Protein AF-A0A1B9PMH3-F1 (afdb_monomer)

Radius of gyration: 53.02 Å; Cα contacts (8 Å, |Δi|>4): 31; chains: 1; bounding box: 108×31×156 Å

Secondary structure (DSSP, 8-state):
-HHHHHHHHHHHHHTT------------SS-------HHHHHHHHHHHHHHHHHHHHHHHHHHTSTT--HHHHHHHHHHHHHHHHHHHHHHHHHHHHHHHHHHHHHHHHHHHHHHHHHHHHHHHHHHHHHHHHHHHHHHHHIIIIIHHHHHHHHHHHHHHHHHHHHHHHHHHHHHHHHHHHHHHHHHHHHHHHTT-

Structure (mmCIF, N/CA/C/O backbone):
data_AF-A0A1B9PMH3-F1
#
_entry.id   AF-A0A1B9PMH3-F1
#
loop_
_atom_site.group_PDB
_atom_site.id
_atom_site.type_symbol
_atom_site.label_atom_id
_atom_site.label_alt_id
_atom_site.label_comp_id
_atom_site.label_asym_id
_atom_site.label_entity_id
_atom_site.label_seq_id
_atom_site.pdbx_PDB_ins_code
_atom_site.Cartn_x
_atom_site.Cartn_y
_atom_site.Cartn_z
_atom_site.occupancy
_atom_site.B_iso_or_equiv
_atom_site.auth_seq_id
_atom_site.auth_comp_id
_atom_site.auth_asym_id
_atom_site.auth_atom_id
_atom_site.pdbx_PDB_model_num
ATOM 1 N N . MET A 1 1 ? 34.291 -3.936 -38.424 1.00 53.59 1 MET A N 1
ATOM 2 C CA . MET A 1 1 ? 33.091 -4.622 -37.882 1.00 53.59 1 MET A CA 1
ATOM 3 C C . MET A 1 1 ? 33.407 -5.701 -36.846 1.00 53.59 1 MET A C 1
ATOM 5 O O . MET A 1 1 ? 32.743 -5.711 -35.822 1.00 53.59 1 MET A O 1
ATOM 9 N N . LYS A 1 2 ? 34.421 -6.561 -37.039 1.00 49.22 2 LYS A N 1
ATOM 10 C CA . LYS A 1 2 ? 34.711 -7.701 -36.138 1.00 49.22 2 LYS A CA 1
ATOM 11 C C . LYS A 1 2 ? 35.011 -7.321 -34.671 1.00 49.22 2 LYS A C 1
ATOM 13 O O . LYS A 1 2 ? 34.560 -8.007 -33.766 1.00 49.22 2 LYS A O 1
ATOM 18 N N . TYR A 1 3 ? 35.679 -6.188 -34.433 1.00 58.28 3 TYR A N 1
ATOM 19 C CA . TYR A 1 3 ? 36.003 -5.707 -33.078 1.00 58.28 3 TYR A CA 1
ATOM 20 C C . TYR A 1 3 ? 34.874 -4.924 -32.388 1.00 58.28 3 TYR A C 1
ATOM 22 O O . TYR A 1 3 ? 34.850 -4.848 -31.167 1.00 58.28 3 TYR A O 1
ATOM 30 N N . SER A 1 4 ? 33.905 -4.391 -33.143 1.00 57.38 4 SER A N 1
ATOM 31 C CA . SER A 1 4 ? 32.742 -3.693 -32.569 1.00 57.38 4 SER A CA 1
ATOM 32 C C . SER A 1 4 ? 31.746 -4.679 -31.950 1.00 57.38 4 SER A C 1
ATOM 34 O O . SER A 1 4 ? 31.212 -4.409 -30.880 1.00 57.38 4 SER A O 1
ATOM 36 N N . LEU A 1 5 ? 31.584 -5.860 -32.559 1.00 58.38 5 LEU A N 1
ATOM 37 C CA . LEU A 1 5 ? 30.819 -6.963 -31.973 1.00 58.38 5 LEU A CA 1
ATOM 38 C C . LEU A 1 5 ? 31.488 -7.492 -30.690 1.00 58.38 5 LEU A C 1
ATOM 40 O O . LEU A 1 5 ? 30.814 -7.779 -29.710 1.00 58.38 5 LEU A O 1
ATOM 44 N N . LEU A 1 6 ? 32.823 -7.567 -30.683 1.00 59.94 6 LEU A N 1
ATOM 45 C CA . LEU A 1 6 ? 33.610 -8.058 -29.548 1.00 59.94 6 LEU A CA 1
ATOM 46 C C . LEU A 1 6 ? 33.558 -7.088 -28.353 1.00 59.94 6 LEU A C 1
ATOM 48 O O . LEU A 1 6 ? 33.462 -7.527 -27.213 1.00 59.94 6 LEU A O 1
ATOM 52 N N . PHE A 1 7 ? 33.518 -5.777 -28.612 1.00 61.28 7 PHE A N 1
ATOM 53 C CA . PHE A 1 7 ? 33.346 -4.754 -27.574 1.00 61.28 7 PHE A CA 1
ATOM 54 C C . PHE A 1 7 ? 31.921 -4.735 -26.994 1.00 61.28 7 PHE A C 1
ATOM 56 O O . PHE A 1 7 ? 31.747 -4.543 -25.794 1.00 61.28 7 PHE A O 1
ATOM 63 N N . LEU A 1 8 ? 30.904 -4.991 -27.825 1.00 59.78 8 LEU A N 1
ATOM 64 C CA . LEU A 1 8 ? 29.506 -5.079 -27.392 1.00 59.78 8 LEU A CA 1
ATOM 65 C C . LEU A 1 8 ? 29.251 -6.336 -26.544 1.00 59.78 8 LEU A C 1
ATOM 67 O O . LEU A 1 8 ? 28.555 -6.260 -25.537 1.00 59.78 8 LEU A O 1
ATOM 71 N N . ILE A 1 9 ? 29.889 -7.460 -26.888 1.00 63.84 9 ILE A N 1
ATOM 72 C CA . ILE A 1 9 ? 29.868 -8.689 -26.081 1.00 63.84 9 ILE A CA 1
ATOM 73 C C . ILE A 1 9 ? 30.629 -8.489 -24.758 1.00 63.84 9 ILE A C 1
ATOM 75 O O . ILE A 1 9 ? 30.115 -8.875 -23.713 1.00 63.84 9 ILE A O 1
ATOM 79 N N . ALA A 1 10 ? 31.790 -7.821 -24.766 1.00 58.28 10 ALA A N 1
ATOM 80 C CA . ALA A 1 10 ? 32.565 -7.537 -23.550 1.00 58.28 10 ALA A CA 1
ATOM 81 C C . ALA A 1 10 ? 31.847 -6.579 -22.573 1.00 58.28 10 ALA A C 1
ATOM 83 O O . ALA A 1 10 ? 31.928 -6.749 -21.354 1.00 58.28 10 ALA A O 1
ATOM 84 N N . MET A 1 11 ? 31.103 -5.595 -23.089 1.00 58.72 11 MET A N 1
ATOM 85 C CA . MET A 1 11 ? 30.229 -4.733 -22.280 1.00 58.72 11 MET A CA 1
ATOM 86 C C . MET A 1 11 ? 29.066 -5.521 -21.661 1.00 58.72 11 MET A C 1
ATOM 88 O O . MET A 1 11 ? 28.766 -5.341 -20.483 1.00 58.72 11 MET A O 1
ATOM 92 N N . PHE A 1 12 ? 28.466 -6.449 -22.412 1.00 58.41 12 PHE A N 1
ATOM 93 C CA . PHE A 1 12 ? 27.361 -7.279 -21.921 1.00 58.41 12 PHE A CA 1
ATOM 94 C C . PHE A 1 12 ? 27.807 -8.286 -20.844 1.00 58.41 12 PHE A C 1
ATOM 96 O O . PHE A 1 12 ? 27.096 -8.505 -19.864 1.00 58.41 12 PHE A O 1
ATOM 103 N N . THR A 1 13 ? 29.017 -8.850 -20.961 1.00 58.69 13 THR A N 1
ATOM 104 C CA . THR A 1 13 ? 29.571 -9.766 -19.945 1.00 58.69 13 THR A CA 1
ATOM 105 C C . THR A 1 13 ? 29.982 -9.052 -18.656 1.00 58.69 13 THR A C 1
ATOM 107 O O . THR A 1 13 ? 29.965 -9.667 -17.595 1.00 58.69 13 THR A O 1
ATOM 110 N N . SER A 1 14 ? 30.308 -7.755 -18.719 1.00 52.75 14 SER A N 1
ATOM 111 C CA . SER A 1 14 ? 30.708 -6.959 -17.544 1.00 52.75 14 SER A CA 1
ATOM 112 C C . SER A 1 14 ? 29.516 -6.502 -16.695 1.00 52.75 14 SER A C 1
ATOM 114 O O . SER A 1 14 ? 29.671 -6.249 -15.505 1.00 52.75 14 SER A O 1
ATOM 116 N N . ALA A 1 15 ? 28.320 -6.431 -17.286 1.00 53.09 15 ALA A N 1
ATOM 117 C CA . ALA A 1 15 ? 27.080 -6.108 -16.578 1.00 53.09 15 ALA A CA 1
ATOM 118 C C . ALA A 1 15 ? 26.420 -7.334 -15.910 1.00 53.09 15 ALA A C 1
ATOM 120 O O . ALA A 1 15 ? 25.457 -7.176 -15.168 1.00 53.09 15 ALA A O 1
ATOM 121 N N . SER A 1 16 ? 26.933 -8.550 -16.149 1.00 44.16 16 SER A N 1
ATOM 122 C CA . SER A 1 16 ? 26.373 -9.794 -15.588 1.00 44.16 16 SER A CA 1
ATOM 123 C C . SER A 1 16 ? 26.933 -10.180 -14.209 1.00 44.16 16 SER A C 1
ATOM 125 O O . SER A 1 16 ? 26.517 -11.189 -13.652 1.00 44.16 16 SER A O 1
ATOM 127 N N . PHE A 1 17 ? 27.824 -9.377 -13.618 1.00 48.91 17 PHE A N 1
ATOM 128 C CA . PHE A 1 17 ? 28.295 -9.556 -12.237 1.00 48.91 17 PHE A CA 1
ATOM 129 C C . PHE A 1 17 ? 27.774 -8.440 -11.327 1.00 48.91 17 PHE A C 1
ATOM 131 O O . PHE A 1 17 ? 28.525 -7.746 -10.653 1.00 48.91 17 PHE A O 1
ATOM 138 N N . ALA A 1 18 ? 26.459 -8.258 -11.327 1.00 42.03 18 ALA A N 1
ATOM 139 C CA . ALA A 1 18 ? 25.740 -7.571 -10.261 1.00 42.03 18 ALA A CA 1
ATOM 140 C C . ALA A 1 18 ? 24.529 -8.420 -9.867 1.00 42.03 18 ALA A C 1
ATOM 142 O O . ALA A 1 18 ? 23.414 -7.930 -9.759 1.00 42.03 18 ALA A O 1
ATOM 143 N N . ASN A 1 19 ? 24.743 -9.728 -9.727 1.00 44.47 19 ASN A N 1
ATOM 144 C CA . ASN A 1 19 ? 23.767 -10.591 -9.093 1.00 44.47 19 ASN A CA 1
ATOM 145 C C . ASN A 1 19 ? 24.474 -11.495 -8.081 1.00 44.47 19 ASN A C 1
ATOM 147 O O . ASN A 1 19 ? 24.673 -12.688 -8.288 1.00 44.47 19 ASN A O 1
ATOM 151 N N . THR A 1 20 ? 24.919 -10.870 -6.994 1.00 39.16 20 THR A N 1
ATOM 152 C CA . THR A 1 20 ? 25.027 -11.561 -5.712 1.00 39.16 20 THR A CA 1
ATOM 153 C C . THR A 1 20 ? 23.702 -11.321 -4.996 1.00 39.16 20 THR A C 1
ATOM 155 O O . THR A 1 20 ? 23.630 -10.579 -4.021 1.00 39.16 20 THR A O 1
ATOM 158 N N . GLU A 1 21 ? 22.621 -11.892 -5.529 1.00 42.94 21 GLU A N 1
ATOM 159 C CA . GLU A 1 21 ? 21.479 -12.279 -4.710 1.00 42.94 21 GLU A CA 1
ATOM 160 C C . GLU A 1 21 ? 22.019 -13.283 -3.678 1.00 42.94 21 GLU A C 1
ATOM 162 O O . GLU A 1 21 ? 22.006 -14.499 -3.870 1.00 42.94 21 GLU A O 1
ATOM 167 N N . GLU A 1 22 ? 22.533 -12.770 -2.555 1.00 36.56 22 GLU A N 1
ATOM 168 C CA . GLU A 1 22 ? 22.274 -13.475 -1.308 1.00 36.56 22 GLU A CA 1
ATOM 169 C C . GLU A 1 22 ? 20.759 -13.684 -1.247 1.00 36.56 22 GLU A C 1
ATOM 171 O O . GLU A 1 22 ? 20.016 -12.770 -1.625 1.00 36.56 22 GLU A O 1
ATOM 176 N N . PRO A 1 23 ? 20.276 -14.865 -0.832 1.00 35.88 23 PRO A N 1
ATOM 177 C CA . PRO A 1 23 ? 18.855 -15.103 -0.706 1.00 35.88 23 PRO A CA 1
ATOM 178 C C . PRO A 1 23 ? 18.364 -14.151 0.377 1.00 35.88 23 PRO A C 1
ATOM 180 O O . PRO A 1 23 ? 18.461 -14.443 1.569 1.00 35.88 23 PRO A O 1
ATOM 183 N N . VAL A 1 24 ? 17.883 -12.980 -0.041 1.00 42.72 24 VAL A N 1
ATOM 184 C CA . VAL A 1 24 ? 17.178 -12.042 0.813 1.00 42.72 24 VAL A CA 1
ATOM 185 C C . VAL A 1 24 ? 15.924 -12.798 1.196 1.00 42.72 24 VAL A C 1
ATOM 187 O O . VAL A 1 24 ? 14.921 -12.797 0.485 1.00 42.72 24 VAL A O 1
ATOM 190 N N . THR A 1 25 ? 16.016 -13.529 2.309 1.00 37.19 25 THR A N 1
ATOM 191 C CA . THR A 1 25 ? 14.865 -13.949 3.087 1.00 37.19 25 THR A CA 1
ATOM 192 C C . THR A 1 25 ? 13.953 -12.745 3.100 1.00 37.19 25 THR A C 1
ATOM 194 O O . THR A 1 25 ? 14.378 -11.686 3.563 1.00 37.19 25 THR A O 1
ATOM 197 N N . THR A 1 26 ? 12.774 -12.906 2.510 1.00 44.06 26 THR A N 1
ATOM 198 C CA . THR A 1 26 ? 11.673 -11.951 2.414 1.00 44.06 26 THR A CA 1
ATOM 199 C C . THR A 1 26 ? 11.252 -11.511 3.811 1.00 44.06 26 THR A C 1
ATOM 201 O O . THR A 1 26 ? 10.211 -11.898 4.331 1.00 44.06 26 THR A O 1
ATOM 204 N N . GLN A 1 27 ? 12.116 -10.751 4.462 1.00 43.44 27 GLN A N 1
ATOM 205 C CA . GLN A 1 27 ? 11.841 -10.001 5.657 1.00 43.44 27 GLN A CA 1
ATOM 206 C C . GLN A 1 27 ? 11.589 -8.587 5.151 1.00 43.44 27 GLN A C 1
ATOM 208 O O . GLN A 1 27 ? 12.473 -8.005 4.515 1.00 43.44 27 GLN A O 1
ATOM 213 N N . PRO A 1 28 ? 10.370 -8.062 5.330 1.00 41.97 28 PRO A N 1
ATOM 214 C CA . PRO A 1 28 ? 10.043 -6.729 4.865 1.00 41.97 28 PRO A CA 1
ATOM 215 C C . PRO A 1 28 ? 11.062 -5.749 5.448 1.00 41.97 28 PRO A C 1
ATOM 217 O O . PRO A 1 28 ? 11.256 -5.696 6.665 1.00 41.97 28 PRO A O 1
ATOM 220 N N . LEU A 1 29 ? 11.713 -4.982 4.565 1.00 46.97 29 LEU A N 1
ATOM 221 C CA . LEU A 1 29 ? 12.793 -4.042 4.898 1.00 46.97 29 LEU A CA 1
ATOM 222 C C . LEU A 1 29 ? 12.357 -2.993 5.942 1.00 46.97 29 LEU A C 1
ATOM 224 O O . LEU A 1 29 ? 13.187 -2.383 6.608 1.00 46.97 29 LEU A O 1
ATOM 228 N N . VAL A 1 30 ? 11.043 -2.820 6.115 1.00 46.97 30 VAL A N 1
ATOM 229 C CA . VAL A 1 30 ? 10.424 -2.034 7.179 1.00 46.97 30 VAL A CA 1
ATOM 230 C C . VAL A 1 30 ? 9.348 -2.884 7.855 1.00 46.97 30 VAL A C 1
ATOM 232 O O . VAL A 1 30 ? 8.200 -2.939 7.418 1.00 46.97 30 VAL A O 1
ATOM 235 N N . THR A 1 31 ? 9.709 -3.554 8.947 1.00 44.94 31 THR A N 1
ATOM 236 C CA . THR A 1 31 ? 8.725 -4.175 9.841 1.00 44.94 31 THR A CA 1
ATOM 237 C C . THR A 1 31 ? 8.244 -3.111 10.822 1.00 44.94 31 THR A C 1
ATOM 239 O O . THR A 1 31 ? 8.910 -2.833 11.820 1.00 44.94 31 THR A O 1
ATOM 242 N N . ILE A 1 32 ? 7.093 -2.485 10.549 1.00 54.12 32 ILE A N 1
ATOM 243 C CA . ILE A 1 32 ? 6.437 -1.611 11.532 1.00 54.12 32 ILE A CA 1
ATOM 244 C C . ILE A 1 32 ? 5.829 -2.506 12.617 1.00 54.12 32 ILE A C 1
ATOM 246 O O . ILE A 1 32 ? 4.655 -2.879 12.584 1.00 54.12 32 ILE A O 1
ATOM 250 N N . ASN A 1 33 ? 6.654 -2.870 13.597 1.00 50.12 33 ASN A N 1
ATOM 251 C CA . ASN A 1 33 ? 6.211 -3.532 14.817 1.00 50.12 33 ASN A CA 1
ATOM 252 C C . ASN A 1 33 ? 5.541 -2.505 15.736 1.00 50.12 33 ASN A C 1
ATOM 254 O O . ASN A 1 33 ? 6.085 -2.091 16.755 1.00 50.12 33 ASN A O 1
ATOM 258 N N . ALA A 1 34 ? 4.324 -2.100 15.380 1.00 56.38 34 ALA A N 1
ATOM 259 C CA . ALA A 1 34 ? 3.411 -1.515 16.348 1.00 56.38 34 ALA A CA 1
ATOM 260 C C . ALA A 1 34 ? 2.953 -2.644 17.291 1.00 56.38 34 ALA A C 1
ATOM 262 O O . ALA A 1 34 ? 2.036 -3.408 16.961 1.00 56.38 34 ALA A O 1
ATOM 263 N N . MET A 1 35 ? 3.656 -2.802 18.417 1.00 54.94 35 MET A N 1
ATOM 264 C CA . MET A 1 35 ? 3.168 -3.541 19.582 1.00 54.94 35 MET A CA 1
ATOM 265 C C . MET A 1 35 ? 2.275 -2.592 20.375 1.00 54.94 35 MET A C 1
ATOM 267 O O . MET A 1 35 ? 2.753 -1.772 21.150 1.00 54.94 35 MET A O 1
ATOM 271 N N . ILE A 1 36 ? 0.973 -2.679 20.131 1.00 63.66 36 ILE A N 1
ATOM 272 C CA . ILE A 1 36 ? -0.029 -2.087 21.014 1.00 63.66 36 ILE A CA 1
ATOM 273 C C . ILE A 1 36 ? -0.452 -3.207 21.963 1.00 63.66 36 ILE A C 1
ATOM 275 O O . ILE A 1 36 ? -0.832 -4.284 21.501 1.00 63.66 36 ILE A O 1
ATOM 279 N N . ASP A 1 37 ? -0.353 -2.979 23.273 1.00 76.44 37 ASP A N 1
ATOM 280 C CA . ASP A 1 37 ? -0.851 -3.915 24.285 1.00 76.44 37 ASP A CA 1
ATOM 281 C C . ASP A 1 37 ? -2.381 -3.837 24.359 1.00 76.44 37 ASP A C 1
ATOM 283 O O . ASP A 1 37 ? -2.968 -3.177 25.215 1.00 76.44 37 ASP A O 1
ATOM 287 N N . ILE A 1 38 ? -3.033 -4.497 23.403 1.00 77.75 38 ILE A N 1
ATOM 288 C CA . ILE A 1 38 ? -4.496 -4.555 23.297 1.00 77.75 38 ILE A CA 1
ATOM 289 C C . ILE A 1 38 ? -5.109 -5.162 24.553 1.00 77.75 38 ILE A C 1
ATOM 291 O O . ILE A 1 38 ? -6.147 -4.703 25.012 1.00 77.75 38 ILE A O 1
ATOM 295 N N . LYS A 1 39 ? -4.431 -6.149 25.141 1.00 78.81 39 LYS A N 1
ATOM 296 C CA . LYS A 1 39 ? -4.914 -6.855 26.322 1.00 78.81 39 LYS A CA 1
ATOM 297 C C . LYS A 1 39 ? -4.902 -5.954 27.559 1.00 78.81 39 LYS A C 1
ATOM 299 O O . LYS A 1 39 ? -5.838 -5.999 28.353 1.00 78.81 39 LYS A O 1
ATOM 304 N N . GLY A 1 40 ? -3.880 -5.110 27.710 1.00 81.88 40 GLY A N 1
ATOM 305 C CA . GLY A 1 40 ? -3.830 -4.094 28.763 1.00 81.88 40 GLY A CA 1
ATOM 306 C C . GLY A 1 40 ? -4.923 -3.027 28.620 1.00 81.88 40 GLY A C 1
ATOM 307 O O . GLY A 1 40 ? -5.525 -2.622 29.620 1.00 81.88 40 GLY A O 1
ATOM 308 N N . ILE A 1 41 ? -5.227 -2.612 27.384 1.00 82.12 41 ILE A N 1
ATOM 309 C CA . ILE A 1 41 ? -6.321 -1.670 27.085 1.00 82.12 41 ILE A CA 1
ATOM 310 C C . ILE A 1 41 ? -7.685 -2.322 27.367 1.00 82.12 41 ILE A C 1
ATOM 312 O O . ILE A 1 41 ? -8.516 -1.706 28.027 1.00 82.12 41 ILE A O 1
ATOM 316 N N . GLU A 1 42 ? -7.884 -3.576 26.955 1.00 83.38 42 GLU A N 1
ATOM 317 C CA . GLU A 1 42 ? -9.095 -4.368 27.217 1.00 83.38 42 GLU A CA 1
ATOM 318 C C . GLU A 1 42 ? -9.355 -4.537 28.711 1.00 83.38 42 GLU A C 1
ATOM 320 O O . GLU A 1 42 ? -10.439 -4.226 29.197 1.00 83.38 42 GLU A O 1
ATOM 325 N N . GLN A 1 43 ? -8.332 -4.925 29.470 1.00 86.44 43 GLN A N 1
ATOM 326 C CA . GLN A 1 43 ? -8.447 -5.079 30.915 1.00 86.44 43 GLN A CA 1
ATOM 327 C C . GLN A 1 43 ? -8.772 -3.753 31.621 1.00 86.44 43 GLN A C 1
ATOM 329 O O . GLN A 1 43 ? -9.584 -3.733 32.546 1.00 86.44 43 GLN A O 1
ATOM 334 N N . SER A 1 44 ? -8.151 -2.648 31.201 1.00 85.06 44 SER A N 1
ATOM 335 C CA . SER A 1 44 ? -8.408 -1.324 31.787 1.00 85.06 44 SER A CA 1
ATOM 336 C C . SER A 1 44 ? -9.816 -0.825 31.461 1.00 85.06 44 SER A C 1
ATOM 338 O O . SER A 1 44 ? -10.481 -0.236 32.313 1.00 85.06 44 SER A O 1
ATOM 340 N N . ALA A 1 45 ? -10.291 -1.087 30.244 1.00 85.94 45 ALA A N 1
ATOM 341 C CA . ALA A 1 45 ? -11.625 -0.708 29.814 1.00 85.94 45 ALA A CA 1
ATOM 342 C C . ALA A 1 45 ? -12.719 -1.543 30.486 1.00 85.94 45 ALA A C 1
ATOM 344 O O . ALA A 1 45 ? -13.708 -0.972 30.934 1.00 85.94 45 ALA A O 1
ATOM 345 N N . GLU A 1 46 ? -12.514 -2.852 30.649 1.00 87.50 46 GLU A N 1
ATOM 346 C CA . GLU A 1 46 ? -13.420 -3.736 31.391 1.00 87.50 46 GLU A CA 1
ATOM 347 C C . GLU A 1 46 ? -13.551 -3.294 32.859 1.00 87.50 46 GLU A C 1
ATOM 349 O O . GLU A 1 46 ? -14.650 -3.193 33.405 1.00 87.50 46 GLU A O 1
ATOM 354 N N . GLN A 1 47 ? -12.433 -2.939 33.503 1.00 90.06 47 GLN A N 1
ATOM 355 C CA . GLN A 1 47 ? -12.457 -2.381 34.859 1.00 90.06 47 GLN A CA 1
ATOM 356 C C . GLN A 1 47 ? -13.213 -1.044 34.922 1.00 90.06 47 GLN A C 1
ATOM 358 O O . GLN A 1 47 ? -13.970 -0.810 35.868 1.00 90.06 47 GLN A O 1
ATOM 363 N N . GLY A 1 48 ? -13.039 -0.183 33.915 1.00 88.38 48 GLY A N 1
ATOM 364 C CA . GLY A 1 48 ? -13.785 1.068 33.774 1.00 88.38 48 GLY A CA 1
ATOM 365 C C . GLY A 1 48 ? -15.287 0.840 33.595 1.00 88.38 48 GLY A C 1
ATOM 366 O O . GLY A 1 48 ? -16.085 1.451 34.306 1.00 88.38 48 GLY A O 1
ATOM 367 N N . ALA A 1 49 ? -15.672 -0.093 32.723 1.00 88.75 49 ALA A N 1
ATOM 368 C CA . ALA A 1 49 ? -17.057 -0.488 32.484 1.00 88.75 49 ALA A CA 1
ATOM 369 C C . ALA A 1 49 ? -17.731 -0.992 33.767 1.00 88.75 49 ALA A C 1
ATOM 371 O O . ALA A 1 49 ? -18.809 -0.526 34.137 1.00 88.75 49 ALA A O 1
ATOM 372 N N . GLN A 1 50 ? -17.059 -1.865 34.522 1.00 90.69 50 GLN A N 1
ATOM 373 C CA . GLN A 1 50 ? -17.567 -2.349 35.807 1.00 90.69 50 GLN A CA 1
ATOM 374 C C . GLN A 1 50 ? -17.705 -1.236 36.852 1.00 90.69 50 GLN A C 1
ATOM 376 O O . GLN A 1 50 ? -18.655 -1.244 37.638 1.00 90.69 50 GLN A O 1
ATOM 381 N N . ALA A 1 51 ? -16.777 -0.275 36.892 1.00 90.56 51 ALA A N 1
ATOM 382 C CA . ALA A 1 51 ? -16.883 0.877 37.783 1.00 90.56 51 ALA A CA 1
ATOM 383 C C . ALA A 1 51 ? -18.083 1.764 37.414 1.00 90.56 51 ALA A C 1
ATOM 385 O O . ALA A 1 51 ? -18.838 2.172 38.298 1.00 90.56 51 ALA A O 1
ATOM 386 N N . MET A 1 52 ? -18.301 2.000 36.119 1.00 89.62 52 MET A N 1
ATOM 387 C CA . MET A 1 52 ? -19.445 2.752 35.607 1.00 89.62 52 MET A CA 1
ATOM 388 C C . MET A 1 52 ? -20.781 2.064 35.920 1.00 89.62 52 MET A C 1
ATOM 390 O O . MET A 1 52 ? -21.695 2.720 36.416 1.00 89.62 52 MET A O 1
ATOM 394 N N . LEU A 1 53 ? -20.877 0.743 35.757 1.00 90.75 53 LEU A N 1
ATOM 395 C CA . LEU A 1 53 ? -22.069 -0.027 36.137 1.00 90.75 53 LEU A CA 1
ATOM 396 C C . LEU A 1 53 ? -22.354 0.041 37.645 1.00 90.75 53 LEU A C 1
ATOM 398 O O . LEU A 1 53 ? -23.499 0.216 38.052 1.00 90.75 53 LEU A O 1
ATOM 402 N N . LYS A 1 54 ? -21.320 -0.016 38.494 1.00 89.94 54 LYS A N 1
ATOM 403 C CA . LYS A 1 54 ? -21.480 0.176 39.948 1.00 89.94 54 LYS A CA 1
ATOM 404 C C . LYS A 1 54 ? -21.948 1.587 40.305 1.00 89.94 54 LYS A C 1
ATOM 406 O O . LYS A 1 54 ? -22.698 1.756 41.267 1.00 89.94 54 LYS A O 1
ATOM 411 N N . MET A 1 55 ? -21.515 2.602 39.554 1.00 87.50 55 MET A N 1
ATOM 412 C CA . MET A 1 55 ? -22.019 3.970 39.713 1.00 87.50 55 MET A CA 1
ATOM 413 C C . MET A 1 55 ? -23.488 4.070 39.299 1.00 87.50 55 MET A C 1
ATOM 415 O O . MET A 1 55 ? -24.258 4.704 40.015 1.00 87.50 55 MET A O 1
ATOM 419 N N . ALA A 1 56 ? -23.885 3.419 38.204 1.00 89.12 56 ALA A N 1
ATOM 420 C CA . ALA A 1 56 ? -25.279 3.343 37.778 1.00 89.12 56 ALA A CA 1
ATOM 421 C C . ALA A 1 56 ? -26.166 2.661 38.836 1.00 89.12 56 ALA A C 1
ATOM 423 O O . ALA A 1 56 ? -27.189 3.221 39.213 1.00 89.12 56 ALA A O 1
ATOM 424 N N . ASP A 1 57 ? -25.732 1.529 39.398 1.00 88.94 57 ASP A N 1
ATOM 425 C CA . ASP A 1 57 ? -26.446 0.819 40.473 1.00 88.94 57 ASP A CA 1
ATOM 426 C C . ASP A 1 57 ? -26.550 1.666 41.757 1.00 88.94 57 ASP A C 1
ATOM 428 O O . ASP A 1 57 ? -27.606 1.792 42.374 1.00 88.94 57 ASP A O 1
ATOM 432 N N . SER A 1 58 ? -25.471 2.366 42.118 1.00 87.75 58 SER A N 1
ATOM 433 C CA . SER A 1 58 ? -25.487 3.304 43.250 1.00 87.75 58 SER A CA 1
ATOM 434 C C . SER A 1 58 ? -26.454 4.472 43.020 1.00 87.75 58 SER A C 1
ATOM 436 O O . SER A 1 58 ? -27.129 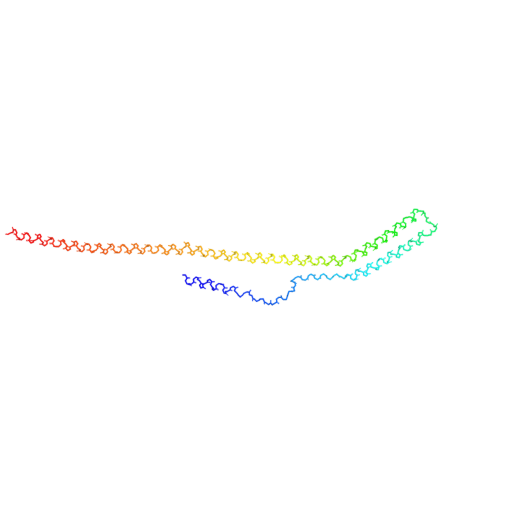4.914 43.951 1.00 87.75 58 SER A O 1
ATOM 438 N N . LEU A 1 59 ? -26.538 4.979 41.787 1.00 86.56 59 LEU A N 1
ATOM 439 C CA . LEU A 1 59 ? -27.477 6.029 41.395 1.00 86.56 59 LEU A CA 1
ATOM 440 C C . LEU A 1 59 ? -28.927 5.528 41.386 1.00 86.56 59 LEU A C 1
ATOM 442 O O . LEU A 1 59 ? -29.813 6.261 41.823 1.00 86.56 59 LEU A O 1
ATOM 446 N N . GLU A 1 60 ? -29.170 4.287 40.969 1.00 86.56 60 GLU A N 1
ATOM 447 C CA . GLU A 1 60 ? -30.478 3.621 41.022 1.00 86.56 60 GLU A CA 1
ATOM 448 C C . GLU A 1 60 ? -30.983 3.533 42.474 1.00 86.56 60 GLU A C 1
ATOM 450 O O . GLU A 1 60 ? -32.112 3.925 42.778 1.00 86.56 60 GLU A O 1
ATOM 455 N N . LEU A 1 61 ? -30.113 3.134 43.410 1.00 85.44 61 LEU A N 1
ATOM 456 C CA . LEU A 1 61 ? -30.421 3.101 44.846 1.00 85.44 61 LEU A CA 1
ATOM 457 C C . LEU A 1 61 ? -30.748 4.493 45.414 1.00 85.44 61 LEU A C 1
ATOM 459 O O . LEU A 1 61 ? -31.626 4.628 46.270 1.00 85.44 61 LEU A O 1
ATOM 463 N N . ILE A 1 62 ? -30.073 5.542 44.932 1.00 83.81 62 ILE A N 1
ATOM 464 C CA . ILE A 1 62 ? -30.383 6.932 45.296 1.00 83.81 62 ILE A CA 1
ATOM 465 C C . ILE A 1 62 ? -31.743 7.343 44.714 1.00 83.81 62 ILE A C 1
ATOM 467 O O . ILE A 1 62 ? -32.545 7.944 45.430 1.00 83.81 62 ILE A O 1
ATOM 471 N N . ALA A 1 63 ? -32.034 6.979 43.460 1.00 81.88 63 ALA A N 1
ATOM 472 C CA . ALA A 1 63 ? -33.287 7.283 42.766 1.00 81.88 63 ALA A CA 1
ATOM 473 C C . ALA A 1 63 ? -34.525 6.653 43.427 1.00 81.88 63 ALA A C 1
ATOM 475 O O . ALA A 1 63 ? -35.626 7.194 43.315 1.00 81.88 63 ALA A O 1
ATOM 476 N N . GLN A 1 64 ? -34.359 5.527 44.125 1.00 81.12 64 GLN A N 1
ATOM 477 C CA . GLN A 1 64 ? -35.431 4.845 44.860 1.00 81.12 64 GLN A CA 1
ATOM 478 C C . GLN A 1 64 ? -35.724 5.469 46.237 1.00 81.12 64 GLN A C 1
ATOM 480 O O . GLN A 1 64 ? -36.711 5.115 46.888 1.00 81.12 64 GLN A O 1
ATOM 485 N N . ASN A 1 65 ? -34.898 6.413 46.700 1.00 77.50 65 ASN A N 1
ATOM 486 C CA . ASN A 1 65 ? -35.068 7.047 48.002 1.00 77.50 65 ASN A CA 1
ATOM 487 C C . ASN A 1 65 ? -36.159 8.138 47.964 1.00 77.50 65 ASN A C 1
ATOM 489 O O . ASN A 1 65 ? -36.223 8.963 47.053 1.00 77.50 65 ASN A O 1
ATOM 493 N N . ARG A 1 66 ? -37.029 8.172 48.982 1.00 60.72 66 ARG A N 1
ATOM 494 C CA . ARG A 1 66 ? -38.332 8.876 48.952 1.00 60.72 66 ARG A CA 1
ATOM 495 C C . ARG A 1 66 ? -38.256 10.415 49.043 1.00 60.72 66 ARG A C 1
ATOM 497 O O . ARG A 1 66 ? -39.291 11.070 49.110 1.00 60.72 66 ARG A O 1
ATOM 504 N N . ASN A 1 67 ? -37.049 10.979 49.055 1.00 77.94 67 ASN A N 1
ATOM 505 C CA . ASN A 1 67 ? -36.775 12.409 49.238 1.00 77.94 67 ASN A CA 1
ATOM 506 C C . ASN A 1 67 ? -36.471 13.168 47.932 1.00 77.94 67 ASN A C 1
ATOM 508 O O . ASN A 1 67 ? -36.115 14.345 47.992 1.00 77.94 67 ASN A O 1
ATOM 512 N N . LEU A 1 68 ? -36.581 12.519 46.770 1.00 80.88 68 LEU A N 1
ATOM 513 C CA . LEU A 1 68 ? -36.300 13.136 45.473 1.00 80.88 68 LEU A CA 1
ATOM 514 C C . LEU A 1 68 ? -37.556 13.721 44.828 1.00 80.88 68 LEU A C 1
ATOM 516 O O . LEU A 1 68 ? -38.645 13.151 44.911 1.00 80.88 68 LEU A O 1
ATOM 520 N N . THR A 1 69 ? -37.395 14.850 44.139 1.00 87.38 69 THR A N 1
ATOM 521 C CA . THR A 1 69 ? -38.444 15.377 43.262 1.00 87.38 69 THR A CA 1
ATOM 522 C C . THR A 1 69 ? -38.565 14.512 41.999 1.00 87.38 69 THR A C 1
ATOM 524 O O . THR A 1 69 ? -37.589 13.873 41.592 1.00 87.38 69 THR A O 1
ATOM 527 N N . PRO A 1 70 ? -39.726 14.516 41.317 1.00 83.69 70 PRO A N 1
ATOM 528 C CA . PRO A 1 70 ? -39.903 13.775 40.065 1.00 83.69 70 PRO A CA 1
ATOM 529 C C . PRO A 1 70 ? -38.858 14.130 38.994 1.00 83.69 70 PRO A C 1
ATOM 531 O O . PRO A 1 70 ? -38.381 13.264 38.266 1.00 83.69 70 PRO A O 1
ATOM 534 N N . GLU A 1 71 ? -38.454 15.400 38.934 1.00 86.44 71 GLU A N 1
ATOM 535 C CA . GLU A 1 71 ? -37.436 15.888 38.000 1.00 86.44 71 GLU A CA 1
ATOM 536 C C . GLU A 1 71 ? -36.036 15.340 38.330 1.00 86.44 71 GLU A C 1
ATOM 538 O O . GLU A 1 71 ? -35.299 14.923 37.437 1.00 86.44 71 GLU A O 1
ATOM 543 N N . GLN A 1 72 ? -35.675 15.268 39.618 1.00 84.69 72 GLN A N 1
ATOM 544 C CA . GLN A 1 72 ? -34.409 14.676 40.062 1.00 84.69 72 GLN A CA 1
ATOM 545 C C . GLN A 1 72 ? -34.350 13.180 39.749 1.00 84.69 72 GLN A C 1
ATOM 547 O O . GLN A 1 72 ? -33.338 12.697 39.246 1.00 84.69 72 GLN A O 1
ATOM 552 N N . GLN A 1 73 ? -35.446 12.462 39.989 1.00 85.81 73 GLN A N 1
ATOM 553 C CA . GLN A 1 73 ? -35.546 11.036 39.695 1.00 85.81 73 GLN A CA 1
ATOM 554 C C . GLN A 1 73 ? -35.397 10.763 38.189 1.00 85.81 73 GLN A C 1
ATOM 556 O O . GLN A 1 73 ? -34.639 9.880 37.787 1.00 85.81 73 GLN A O 1
ATOM 561 N N . GLN A 1 74 ? -36.032 11.587 37.350 1.00 88.38 74 GLN A N 1
ATOM 562 C CA . GLN A 1 74 ? -35.913 11.493 35.896 1.00 88.38 74 GLN A CA 1
ATOM 563 C C . GLN A 1 74 ? -34.493 11.799 35.395 1.00 88.38 74 GLN A C 1
ATOM 565 O O . GLN A 1 74 ? -34.000 11.122 34.492 1.00 88.38 74 GLN A O 1
ATOM 570 N N . ASN A 1 75 ? -33.811 12.789 35.976 1.00 88.31 75 ASN A N 1
ATOM 571 C CA . ASN A 1 75 ? -32.429 13.113 35.614 1.00 88.31 75 ASN A CA 1
ATOM 572 C C . ASN A 1 75 ? -31.449 12.002 36.012 1.00 88.31 75 ASN A C 1
ATOM 574 O O . ASN A 1 75 ? -30.507 11.723 35.266 1.00 88.31 75 ASN A O 1
ATOM 578 N N . ILE A 1 76 ? -31.684 11.328 37.141 1.00 88.81 76 ILE A N 1
ATOM 579 C CA . ILE A 1 76 ? -30.888 10.164 37.541 1.00 88.81 76 ILE A CA 1
ATOM 580 C C . ILE A 1 76 ? -31.118 8.995 36.576 1.00 88.81 76 ILE A C 1
ATOM 582 O O . ILE A 1 76 ? -30.142 8.440 36.080 1.00 88.81 76 ILE A O 1
ATOM 586 N N . HIS A 1 77 ? -32.369 8.683 36.223 1.00 89.44 77 HIS A N 1
ATOM 587 C CA . HIS A 1 77 ? -32.674 7.653 35.219 1.00 89.44 77 HIS A CA 1
ATOM 588 C C . HIS A 1 77 ? -31.989 7.921 33.871 1.00 89.44 77 HIS A C 1
ATOM 590 O O . HIS A 1 77 ? -31.342 7.031 33.326 1.00 89.44 77 HIS A O 1
ATOM 596 N N . LYS A 1 78 ? -32.034 9.163 33.372 1.00 90.94 78 LYS A N 1
ATOM 597 C CA . LYS A 1 78 ? -31.302 9.550 32.151 1.00 90.94 78 LYS A CA 1
ATOM 598 C C . LYS A 1 78 ? -29.790 9.379 32.293 1.00 90.94 78 LYS A C 1
ATOM 600 O O . LYS A 1 78 ? -29.112 9.017 31.339 1.00 90.94 78 LYS A O 1
ATOM 605 N N . THR A 1 79 ? -29.243 9.658 33.473 1.00 90.81 79 THR A N 1
ATOM 606 C CA . THR A 1 79 ? -27.807 9.489 33.736 1.00 90.81 79 THR A CA 1
ATOM 607 C C . THR A 1 79 ? -27.415 8.013 33.725 1.00 90.81 79 THR A C 1
ATOM 609 O O . THR A 1 79 ? -26.396 7.670 33.135 1.00 90.81 79 THR A O 1
ATOM 612 N N . ILE A 1 80 ? -28.238 7.142 34.310 1.00 91.12 80 ILE A N 1
ATOM 613 C CA . ILE A 1 80 ? -28.057 5.684 34.282 1.00 91.12 80 ILE A CA 1
ATOM 614 C C . ILE A 1 80 ? -28.105 5.163 32.842 1.00 91.12 80 ILE A C 1
ATOM 616 O O . ILE A 1 80 ? -27.213 4.427 32.430 1.00 91.12 80 ILE A O 1
ATOM 620 N N . GLU A 1 81 ? -29.082 5.607 32.049 1.00 92.31 81 GLU A N 1
ATOM 621 C CA . GLU A 1 81 ? -29.197 5.252 30.629 1.00 92.31 81 GLU A CA 1
ATOM 622 C C . GLU A 1 81 ? -27.961 5.691 29.828 1.00 92.31 81 GLU A C 1
ATOM 624 O O . GLU A 1 81 ? -27.393 4.905 29.073 1.00 92.31 81 GLU A O 1
ATOM 629 N N . ASN A 1 82 ? -27.484 6.920 30.043 1.00 91.94 82 ASN A N 1
ATOM 630 C CA . ASN A 1 82 ? -26.272 7.427 29.398 1.00 91.94 82 ASN A CA 1
ATOM 631 C C . ASN A 1 82 ? -25.016 6.644 29.805 1.00 91.94 82 ASN A C 1
ATOM 633 O O . ASN A 1 82 ? -24.146 6.417 28.967 1.00 91.94 82 ASN A O 1
ATOM 637 N N . ILE A 1 83 ? -24.911 6.240 31.075 1.00 91.88 83 ILE A N 1
ATOM 638 C CA . ILE A 1 83 ? -23.806 5.412 31.564 1.00 91.88 83 ILE A CA 1
ATOM 639 C C . ILE A 1 83 ? -23.825 4.045 30.876 1.00 91.88 83 ILE A C 1
ATOM 641 O O . ILE A 1 83 ? -22.791 3.628 30.360 1.00 91.88 83 ILE A O 1
ATOM 645 N N . ASN A 1 84 ? -24.983 3.386 30.820 1.00 89.25 84 ASN A N 1
ATOM 646 C CA . ASN A 1 84 ? -25.123 2.082 30.171 1.00 89.25 84 ASN A CA 1
ATOM 647 C C . ASN A 1 84 ? -24.779 2.165 28.677 1.00 89.25 84 ASN A C 1
ATOM 649 O O . ASN A 1 84 ? -23.938 1.408 28.203 1.00 89.25 84 ASN A O 1
ATOM 653 N N . ASN A 1 85 ? -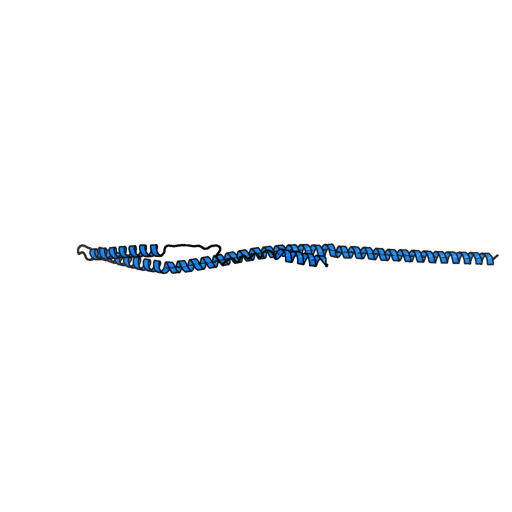25.317 3.164 27.967 1.00 91.12 85 ASN A N 1
ATOM 654 C CA . ASN A 1 85 ? -24.992 3.397 26.557 1.00 91.12 85 ASN A CA 1
ATOM 655 C C . ASN A 1 85 ? -23.492 3.653 26.335 1.00 91.12 85 ASN A C 1
ATOM 657 O O . ASN A 1 85 ? -22.926 3.197 25.345 1.00 91.12 85 ASN A O 1
ATOM 661 N N . LEU A 1 86 ? -22.831 4.391 27.234 1.00 91.00 86 LEU A N 1
ATOM 662 C CA . LEU A 1 86 ? -21.397 4.654 27.118 1.00 91.00 86 LEU A CA 1
ATOM 663 C C . LEU A 1 86 ? -20.563 3.389 27.359 1.00 91.00 86 LEU A C 1
ATOM 665 O O . LEU A 1 86 ? -19.573 3.185 26.660 1.00 91.00 86 LEU A O 1
ATOM 669 N N . VAL A 1 87 ? -20.962 2.540 28.309 1.00 91.62 87 VAL A N 1
ATOM 670 C CA . VAL A 1 87 ? -20.326 1.235 28.541 1.00 91.62 87 VAL A CA 1
ATOM 671 C C . VAL A 1 87 ? -20.442 0.353 27.296 1.00 91.62 87 VAL A C 1
ATOM 673 O O . VAL A 1 87 ? -19.426 -0.175 26.844 1.00 91.62 87 VAL A O 1
ATOM 676 N N . ASP A 1 88 ? -21.632 0.273 26.698 1.00 89.94 88 ASP A N 1
ATOM 677 C CA . ASP A 1 88 ? -21.880 -0.524 25.492 1.00 89.94 88 ASP A CA 1
ATOM 678 C C . ASP A 1 88 ? -21.048 -0.021 24.302 1.00 89.94 88 ASP A C 1
ATOM 680 O O . ASP A 1 88 ? -20.266 -0.775 23.721 1.00 89.94 88 ASP A O 1
ATOM 684 N N . VAL A 1 89 ? -21.115 1.281 23.995 1.00 89.62 89 VAL A N 1
ATOM 685 C CA . VAL A 1 89 ? -20.346 1.886 22.890 1.00 89.62 89 VAL A CA 1
ATOM 686 C C . VAL A 1 89 ? -18.839 1.738 23.104 1.00 89.62 89 VAL A C 1
ATOM 688 O O . VAL A 1 89 ? -18.090 1.509 22.149 1.00 89.62 89 VAL A O 1
ATOM 691 N N . SER A 1 90 ? -18.367 1.870 24.345 1.00 85.94 90 SER A N 1
ATOM 692 C CA . SER A 1 90 ? -16.948 1.711 24.657 1.00 85.94 90 SER A CA 1
ATOM 693 C C . SER A 1 90 ? -16.502 0.255 24.493 1.00 85.94 90 SER A C 1
ATOM 695 O O . SER A 1 90 ? -15.421 0.022 23.954 1.00 85.94 90 SER A O 1
ATOM 697 N N . SER A 1 91 ? -17.326 -0.718 24.890 1.00 86.94 91 SER A N 1
ATOM 698 C CA . SER A 1 91 ? -17.063 -2.151 24.696 1.00 86.94 91 SER A CA 1
ATOM 699 C C . SER A 1 91 ? -16.988 -2.522 23.208 1.00 86.94 91 SER A C 1
ATOM 701 O O . SER A 1 91 ? -16.005 -3.119 22.760 1.00 86.94 91 SER A O 1
ATOM 703 N N . ASP A 1 92 ? -17.952 -2.058 22.409 1.00 87.44 92 ASP A N 1
ATOM 704 C CA . ASP A 1 92 ? -17.985 -2.265 20.955 1.00 87.44 92 ASP A CA 1
ATOM 705 C C . ASP A 1 92 ? -16.771 -1.631 20.251 1.00 87.44 92 ASP A C 1
ATOM 707 O O . ASP A 1 92 ? -16.157 -2.211 19.345 1.00 87.44 92 ASP A O 1
ATOM 711 N N . SER A 1 93 ? -16.367 -0.439 20.700 1.00 84.94 93 SER A N 1
ATOM 712 C CA . SER A 1 93 ? -15.173 0.248 20.190 1.00 84.94 93 SER A CA 1
ATOM 713 C C . SER A 1 93 ? -13.892 -0.540 20.481 1.00 84.94 93 SER A C 1
ATOM 715 O O . SER A 1 93 ? -12.987 -0.592 19.649 1.00 84.94 93 SER A O 1
ATOM 717 N N . LEU A 1 94 ? -13.809 -1.200 21.636 1.00 85.31 94 LEU A N 1
ATOM 718 C CA . LEU A 1 94 ? -12.671 -2.047 21.986 1.00 85.31 94 LEU A CA 1
ATOM 719 C C . LEU A 1 94 ? -12.636 -3.362 21.210 1.00 85.31 94 LEU A C 1
ATOM 721 O O . LEU A 1 94 ? -11.554 -3.789 20.811 1.00 85.31 94 LEU A O 1
ATOM 725 N N . GLN A 1 95 ? -13.787 -3.979 20.944 1.00 83.81 95 GLN A N 1
ATOM 726 C CA . GLN A 1 95 ? -13.853 -5.193 20.124 1.00 83.81 95 GLN A CA 1
ATOM 727 C C . GLN A 1 95 ? -13.520 -4.940 18.651 1.00 83.81 95 GLN A C 1
ATOM 729 O O . GLN A 1 95 ? -12.990 -5.825 17.977 1.00 83.81 95 GLN A O 1
ATOM 734 N N . SER A 1 96 ? -13.804 -3.742 18.140 1.00 82.88 96 SER A N 1
ATOM 735 C CA . SER A 1 96 ? -13.499 -3.362 16.754 1.00 82.88 96 SER A CA 1
ATOM 736 C C . SER A 1 96 ? -12.050 -2.899 16.545 1.00 82.88 96 SER A C 1
ATOM 738 O O . SER A 1 96 ? -11.529 -2.972 15.427 1.00 82.88 96 SER A O 1
ATOM 740 N N . LEU A 1 97 ? -11.355 -2.501 17.615 1.00 82.50 97 LEU A N 1
ATOM 741 C CA . LEU A 1 97 ? -9.977 -2.006 17.580 1.00 82.50 97 LEU A CA 1
ATOM 742 C C . LEU A 1 97 ? -8.965 -3.012 16.976 1.00 82.50 97 LEU A C 1
ATOM 744 O O . LEU A 1 97 ? -8.180 -2.602 16.116 1.00 82.50 97 LEU A O 1
ATOM 748 N N . PRO A 1 98 ? -8.966 -4.320 17.320 1.00 79.25 98 PRO A N 1
ATOM 749 C CA . PRO A 1 98 ? -8.077 -5.307 16.703 1.00 79.25 98 PRO A CA 1
ATOM 750 C C . PRO A 1 98 ? -8.268 -5.420 15.188 1.00 79.25 98 PRO A C 1
ATOM 752 O O . PRO A 1 98 ? -7.288 -5.514 14.446 1.00 79.25 98 PRO A O 1
ATOM 755 N N . THR A 1 99 ? -9.519 -5.387 14.727 1.00 80.25 99 THR A N 1
ATOM 756 C CA . THR A 1 99 ? -9.869 -5.462 13.304 1.00 80.25 99 THR A CA 1
ATOM 757 C C . THR A 1 99 ? -9.343 -4.238 12.561 1.00 80.25 99 THR A C 1
ATOM 759 O O . THR A 1 99 ? -8.639 -4.389 11.564 1.00 80.25 99 THR A O 1
ATOM 762 N N . PHE A 1 100 ? -9.563 -3.039 13.107 1.00 79.19 100 PHE A N 1
ATOM 763 C CA . PHE A 1 100 ? -9.040 -1.793 12.545 1.00 79.19 100 PHE A CA 1
ATOM 764 C C . PHE A 1 100 ? -7.504 -1.767 12.486 1.00 79.19 100 PHE A C 1
ATOM 766 O O . PHE A 1 100 ? -6.910 -1.341 11.491 1.00 79.19 100 PHE A O 1
ATOM 773 N N . LEU A 1 101 ? -6.830 -2.261 13.530 1.00 77.81 101 LEU A N 1
ATOM 774 C CA . LEU A 1 101 ? -5.370 -2.364 13.541 1.00 77.81 101 LEU A CA 1
ATOM 775 C C . LEU A 1 101 ? -4.849 -3.367 12.512 1.00 77.81 101 LEU A C 1
ATOM 777 O O . LEU A 1 101 ? -3.794 -3.135 11.919 1.00 77.81 101 LEU A O 1
ATOM 781 N N . LYS A 1 102 ? -5.568 -4.471 12.290 1.00 75.06 102 LYS A N 1
ATOM 782 C CA . LYS A 1 102 ? -5.222 -5.458 11.266 1.00 75.06 102 LYS A CA 1
ATOM 783 C C . LYS A 1 102 ? -5.336 -4.857 9.864 1.00 75.06 102 LYS A C 1
ATOM 785 O O . LYS A 1 102 ? -4.365 -4.929 9.115 1.00 75.06 102 LYS A O 1
ATOM 790 N N . GLU A 1 103 ? -6.452 -4.201 9.552 1.00 76.00 103 GLU A N 1
ATOM 791 C CA . GLU A 1 103 ? -6.663 -3.519 8.264 1.00 76.00 103 GLU A CA 1
ATOM 792 C C . GLU A 1 103 ? -5.648 -2.394 8.028 1.00 76.00 103 GLU A C 1
ATOM 794 O O . GLU A 1 103 ? -5.120 -2.241 6.924 1.00 76.00 103 GLU A O 1
ATOM 799 N N . SER A 1 104 ? -5.309 -1.641 9.078 1.00 72.19 104 SER A N 1
ATOM 800 C CA . SER A 1 104 ? -4.291 -0.590 9.010 1.00 72.19 104 SER A CA 1
ATOM 801 C C . SER A 1 104 ? -2.904 -1.163 8.722 1.00 72.19 104 SER A C 1
ATOM 803 O O . SER A 1 104 ? -2.190 -0.635 7.872 1.00 72.19 104 SER A O 1
ATOM 805 N N . LYS A 1 105 ? -2.514 -2.259 9.393 1.00 70.62 105 LYS A N 1
ATOM 806 C CA . LYS A 1 105 ? -1.235 -2.943 9.135 1.00 70.62 105 LYS A CA 1
ATOM 807 C C . LYS A 1 105 ? -1.164 -3.490 7.715 1.00 70.62 105 LYS A C 1
ATOM 809 O O . LYS A 1 105 ? -0.131 -3.337 7.068 1.00 70.62 105 LYS A O 1
ATOM 814 N N . GLU A 1 106 ? -2.244 -4.097 7.238 1.00 70.38 106 GLU A N 1
ATOM 815 C CA . GLU A 1 106 ? -2.332 -4.628 5.880 1.00 70.38 106 GLU A CA 1
ATOM 816 C C . GLU A 1 106 ? -2.197 -3.503 4.849 1.00 70.38 106 GLU A C 1
ATOM 818 O O . GLU A 1 106 ? -1.282 -3.531 4.031 1.00 70.38 106 GLU A O 1
ATOM 823 N N . THR A 1 107 ? -2.989 -2.437 4.979 1.00 68.44 107 THR A N 1
ATOM 824 C CA . THR A 1 107 ? -2.951 -1.279 4.073 1.00 68.44 107 THR A CA 1
ATOM 825 C C . THR A 1 107 ? -1.589 -0.584 4.067 1.00 68.44 107 THR A C 1
ATOM 827 O O . THR A 1 107 ? -1.072 -0.261 2.994 1.00 68.44 107 THR A O 1
ATOM 830 N N . LEU A 1 108 ? -0.970 -0.371 5.238 1.00 66.44 108 LEU A N 1
ATOM 831 C CA . LEU A 1 108 ? 0.378 0.204 5.313 1.00 66.44 108 LEU A CA 1
ATOM 832 C C . LEU A 1 108 ? 1.414 -0.709 4.658 1.00 66.44 108 LEU A C 1
ATOM 834 O O . LEU A 1 108 ? 2.276 -0.215 3.932 1.00 66.44 108 LEU A O 1
ATOM 838 N N . SER A 1 109 ? 1.337 -2.020 4.897 1.00 68.38 109 SER A N 1
ATOM 839 C CA . SER A 1 109 ? 2.263 -2.980 4.299 1.00 68.38 109 SER A CA 1
ATOM 840 C C . SER A 1 109 ? 2.149 -2.967 2.776 1.00 68.38 109 SER A C 1
ATOM 842 O O . SER A 1 109 ? 3.159 -2.822 2.093 1.00 68.38 109 SER A O 1
ATOM 844 N N . THR A 1 110 ? 0.932 -3.059 2.236 1.00 64.56 110 THR A N 1
ATOM 845 C CA . THR A 1 110 ? 0.697 -3.097 0.787 1.00 64.56 110 THR A CA 1
ATOM 846 C C . THR A 1 110 ? 1.103 -1.789 0.112 1.00 64.56 110 THR A C 1
ATOM 848 O O . THR A 1 110 ? 1.777 -1.814 -0.916 1.00 64.56 110 THR A O 1
AT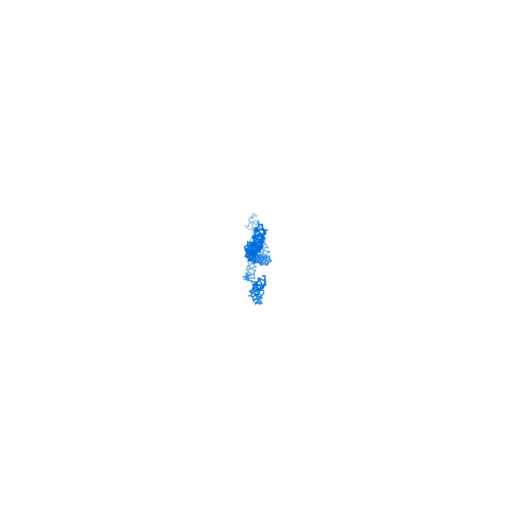OM 851 N N . THR A 1 111 ? 0.764 -0.646 0.716 1.00 64.19 111 THR A N 1
ATOM 852 C CA . THR A 1 111 ? 1.119 0.680 0.182 1.00 64.19 111 THR A CA 1
ATOM 853 C C . THR A 1 111 ? 2.632 0.901 0.194 1.00 64.19 111 THR A C 1
ATOM 855 O O . THR A 1 111 ? 3.189 1.439 -0.761 1.00 64.19 111 THR A O 1
ATOM 858 N N . SER A 1 112 ? 3.316 0.447 1.247 1.00 61.25 112 SER A N 1
ATOM 859 C CA . SER A 1 112 ? 4.773 0.544 1.359 1.00 61.25 112 SER A CA 1
ATOM 860 C C . SER A 1 112 ? 5.468 -0.293 0.281 1.00 61.25 112 SER A C 1
ATOM 862 O O . SER A 1 112 ? 6.306 0.228 -0.453 1.00 61.25 112 SER A O 1
ATOM 864 N N . THR A 1 113 ? 5.068 -1.558 0.100 1.00 67.75 113 THR A N 1
ATOM 865 C CA . THR A 1 113 ? 5.639 -2.430 -0.941 1.00 67.75 113 THR A CA 1
ATOM 866 C C . THR A 1 113 ? 5.424 -1.863 -2.345 1.00 67.75 113 THR A C 1
ATOM 868 O O . THR A 1 113 ? 6.378 -1.779 -3.113 1.00 67.75 113 THR A O 1
ATOM 871 N N . GLN A 1 114 ? 4.214 -1.393 -2.665 1.00 68.38 114 GLN A N 1
ATOM 872 C CA . GLN A 1 114 ? 3.926 -0.792 -3.973 1.00 68.38 114 GLN A CA 1
ATOM 873 C C . GLN A 1 114 ? 4.753 0.471 -4.240 1.00 68.38 114 GLN A C 1
ATOM 875 O O . GLN A 1 114 ? 5.205 0.687 -5.363 1.00 68.38 114 GLN A O 1
ATOM 880 N N . PHE A 1 115 ? 4.981 1.295 -3.215 1.00 68.56 115 PHE A N 1
ATOM 881 C CA . PHE A 1 115 ? 5.808 2.492 -3.334 1.00 68.56 115 PHE A CA 1
ATOM 882 C C . PHE A 1 115 ? 7.278 2.156 -3.623 1.00 68.56 115 PHE A C 1
ATOM 884 O O . PHE A 1 115 ? 7.898 2.793 -4.478 1.00 68.56 115 PHE A O 1
ATOM 891 N N . PHE A 1 116 ? 7.837 1.148 -2.947 1.00 73.62 116 PHE A N 1
ATOM 892 C CA . PHE A 1 116 ? 9.217 0.713 -3.183 1.00 73.62 116 PHE A CA 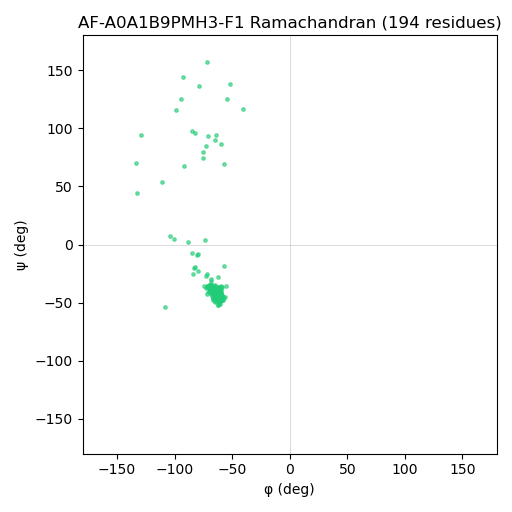1
ATOM 893 C C . PHE A 1 116 ? 9.403 0.046 -4.551 1.00 73.62 116 PHE A C 1
ATOM 895 O O . PHE A 1 116 ? 10.413 0.309 -5.211 1.00 73.62 116 PHE A O 1
ATOM 902 N N . ASP A 1 117 ? 8.438 -0.754 -5.007 1.00 72.12 117 ASP A N 1
ATOM 903 C CA . ASP A 1 117 ? 8.475 -1.364 -6.340 1.00 72.12 117 ASP A CA 1
ATOM 904 C C . ASP A 1 117 ? 8.409 -0.302 -7.449 1.00 72.12 117 ASP A C 1
ATOM 906 O O . ASP A 1 117 ? 9.214 -0.335 -8.382 1.00 72.12 117 ASP A O 1
ATOM 910 N N . ASP A 1 118 ? 7.522 0.692 -7.325 1.00 75.62 118 ASP A N 1
ATOM 911 C CA . ASP A 1 118 ? 7.415 1.794 -8.293 1.00 75.62 118 ASP A CA 1
ATOM 912 C C . ASP A 1 118 ? 8.691 2.657 -8.326 1.00 75.62 118 ASP A C 1
ATOM 914 O O . ASP A 1 118 ? 9.176 3.031 -9.399 1.00 75.62 118 ASP A O 1
ATOM 918 N N . LEU A 1 119 ? 9.297 2.921 -7.162 1.00 76.88 119 LEU A N 1
ATOM 919 C CA . LEU A 1 119 ? 10.594 3.599 -7.067 1.00 76.88 119 LEU A CA 1
ATOM 920 C C . LEU A 1 119 ? 11.706 2.808 -7.757 1.00 76.88 119 LEU A C 1
ATOM 922 O O . LEU A 1 119 ? 12.447 3.364 -8.572 1.00 76.88 119 LEU A O 1
ATOM 926 N N . THR A 1 120 ? 11.820 1.517 -7.448 1.00 76.62 120 THR A N 1
ATOM 927 C CA . THR A 1 120 ? 12.877 0.651 -7.984 1.00 76.62 120 THR A CA 1
ATOM 928 C C . THR A 1 120 ? 12.740 0.516 -9.498 1.00 76.62 120 THR A C 1
ATOM 930 O O . THR A 1 120 ? 13.720 0.690 -10.227 1.00 76.62 120 THR A O 1
ATOM 933 N N . PHE A 1 121 ? 11.516 0.314 -9.995 1.00 79.00 121 PHE A N 1
ATOM 934 C CA . PHE A 1 121 ? 11.234 0.250 -11.426 1.00 79.00 121 PHE A CA 1
ATOM 935 C C . PHE A 1 121 ? 11.592 1.559 -12.143 1.00 79.00 121 PHE A C 1
ATOM 937 O O . PHE A 1 121 ? 12.270 1.524 -13.171 1.00 79.00 121 PHE A O 1
ATOM 944 N N . LYS A 1 122 ? 11.214 2.724 -11.594 1.00 83.06 122 LYS A N 1
ATOM 945 C CA . LYS A 1 122 ? 11.562 4.032 -12.181 1.00 83.06 122 LYS A CA 1
ATOM 946 C C . LYS A 1 122 ? 13.067 4.278 -12.219 1.00 83.06 122 LYS A C 1
ATOM 948 O O . LYS A 1 122 ? 13.563 4.785 -13.225 1.00 83.06 122 LYS A O 1
ATOM 953 N N . VAL A 1 123 ? 13.799 3.910 -11.167 1.00 85.31 123 VAL A N 1
ATOM 954 C CA . VAL A 1 123 ? 15.263 4.065 -11.114 1.00 85.31 123 VAL A CA 1
ATOM 955 C C . VAL A 1 123 ? 15.947 3.170 -12.151 1.00 85.31 123 VAL A C 1
ATOM 957 O O . VAL A 1 123 ? 16.797 3.650 -12.903 1.00 85.31 123 VAL A O 1
ATOM 960 N N . ILE A 1 124 ? 15.544 1.899 -12.251 1.00 85.25 124 ILE A N 1
ATOM 961 C CA . ILE A 1 124 ? 16.083 0.961 -13.249 1.00 85.25 124 ILE A CA 1
ATOM 962 C C . ILE A 1 124 ? 15.750 1.426 -14.673 1.00 85.25 124 ILE A C 1
ATOM 964 O O . ILE A 1 124 ? 16.619 1.410 -15.546 1.00 85.25 124 ILE A O 1
ATOM 968 N N . LEU A 1 125 ? 14.523 1.892 -14.916 1.00 85.50 125 LEU A N 1
ATOM 969 C CA . LEU A 1 125 ? 14.097 2.403 -16.218 1.00 85.50 125 LEU A CA 1
ATOM 970 C C . LEU A 1 125 ? 14.892 3.649 -16.632 1.00 85.50 125 LEU A C 1
ATOM 972 O O . LEU A 1 125 ? 15.323 3.750 -17.781 1.00 85.50 125 LEU A O 1
ATOM 976 N N . LEU A 1 126 ? 15.147 4.572 -15.700 1.00 88.75 126 LEU A N 1
ATOM 977 C CA . LEU A 1 126 ? 15.979 5.748 -15.956 1.00 88.75 126 LEU A CA 1
ATOM 978 C C . LEU A 1 126 ? 17.410 5.335 -16.315 1.00 88.75 126 LEU A C 1
ATOM 980 O O . LEU A 1 126 ? 17.955 5.814 -17.311 1.00 88.75 126 LEU A O 1
ATOM 984 N N . LEU A 1 127 ? 17.998 4.403 -15.561 1.00 88.88 127 LEU A N 1
ATOM 985 C CA . LEU A 1 127 ? 19.330 3.872 -15.846 1.00 88.88 127 LEU A CA 1
ATOM 986 C C . LEU A 1 127 ? 19.394 3.216 -17.237 1.00 88.88 127 LEU A C 1
ATOM 988 O O . LEU A 1 127 ? 20.326 3.479 -17.998 1.00 88.88 127 LEU A O 1
ATOM 992 N N . ALA A 1 128 ? 18.378 2.436 -17.613 1.00 86.31 128 ALA A N 1
ATOM 993 C CA . ALA A 1 128 ? 18.289 1.812 -18.933 1.00 86.31 128 ALA A CA 1
ATOM 994 C C . ALA A 1 128 ? 18.231 2.848 -20.071 1.00 86.31 128 ALA A C 1
ATOM 996 O O . ALA A 1 128 ? 18.924 2.697 -21.079 1.00 86.31 128 ALA A O 1
ATOM 997 N N . ILE A 1 129 ? 17.461 3.929 -19.900 1.00 91.75 129 ILE A N 1
ATOM 998 C CA . ILE A 1 129 ? 17.385 5.028 -20.875 1.00 91.75 129 ILE A CA 1
ATOM 999 C C . ILE A 1 129 ? 18.745 5.714 -21.034 1.00 91.75 129 ILE A C 1
ATOM 1001 O O . ILE A 1 129 ? 19.159 5.988 -22.160 1.00 91.75 129 ILE A O 1
ATOM 1005 N N . VAL A 1 130 ? 19.462 5.963 -19.934 1.00 92.38 130 VAL A N 1
ATOM 1006 C CA . VAL A 1 130 ? 20.795 6.588 -19.973 1.00 92.38 130 VAL A CA 1
ATOM 1007 C C . VAL A 1 130 ? 21.785 5.720 -20.749 1.00 92.38 130 VAL A C 1
ATOM 1009 O O . VAL A 1 130 ? 22.501 6.228 -21.613 1.00 92.38 130 VAL A O 1
ATOM 1012 N N . VAL A 1 131 ? 21.796 4.408 -20.501 1.00 90.31 131 VAL A N 1
ATOM 1013 C CA . VAL A 1 131 ? 22.654 3.468 -21.239 1.00 90.31 131 VAL A CA 1
ATOM 1014 C C . VAL A 1 131 ? 22.294 3.456 -22.727 1.00 90.31 131 VAL A C 1
ATOM 1016 O O . VAL A 1 131 ? 23.182 3.543 -23.577 1.00 90.31 131 VAL A O 1
ATOM 1019 N N . LEU A 1 132 ? 21.002 3.412 -23.058 1.00 90.62 132 LEU A N 1
ATOM 1020 C CA . LEU A 1 132 ? 20.534 3.412 -24.444 1.00 90.62 132 LEU A CA 1
ATOM 1021 C C . LEU A 1 132 ? 20.909 4.711 -25.170 1.00 90.62 132 LEU A C 1
ATOM 1023 O O . LEU A 1 132 ? 21.370 4.661 -26.311 1.00 90.62 132 LEU A O 1
ATOM 1027 N N . ALA A 1 133 ? 20.794 5.860 -24.503 1.00 91.69 133 ALA A N 1
ATOM 1028 C CA . ALA A 1 133 ? 21.231 7.145 -25.039 1.00 91.69 133 ALA A CA 1
ATOM 1029 C C . ALA A 1 133 ? 22.740 7.153 -25.339 1.00 91.69 133 ALA A C 1
ATOM 1031 O O . ALA A 1 133 ? 23.156 7.613 -26.401 1.00 91.69 133 ALA A O 1
ATOM 1032 N N . LEU A 1 134 ? 23.559 6.580 -24.453 1.00 91.31 134 LEU A N 1
ATOM 1033 C CA . LEU A 1 134 ? 25.008 6.475 -24.640 1.00 91.31 134 LEU A CA 1
ATOM 1034 C C . LEU A 1 134 ? 25.353 5.620 -25.873 1.00 91.31 134 LEU A C 1
ATOM 1036 O O . LEU A 1 134 ? 26.159 6.026 -26.714 1.00 91.31 134 LEU A O 1
ATOM 1040 N N . VAL A 1 135 ? 24.681 4.477 -26.040 1.00 90.25 135 VAL A N 1
ATOM 1041 C CA . VAL A 1 135 ? 24.836 3.614 -27.224 1.00 90.25 135 VAL A CA 1
ATOM 1042 C C . VAL A 1 135 ? 24.382 4.330 -28.498 1.00 90.25 135 VAL A C 1
ATOM 1044 O O . VAL A 1 135 ? 25.074 4.259 -29.516 1.00 90.25 135 VAL A O 1
ATOM 1047 N N . ALA A 1 136 ? 23.263 5.056 -28.452 1.00 87.25 136 ALA A N 1
ATOM 1048 C CA . ALA A 1 136 ? 22.753 5.816 -29.590 1.00 87.25 136 ALA A CA 1
ATOM 1049 C C . ALA A 1 136 ? 23.734 6.911 -30.032 1.00 87.25 136 ALA A C 1
ATOM 1051 O O . ALA A 1 136 ? 23.967 7.077 -31.230 1.00 87.25 136 ALA A O 1
ATOM 1052 N N . ILE A 1 137 ? 24.369 7.606 -29.082 1.00 88.69 137 ILE A N 1
ATOM 1053 C CA . ILE A 1 137 ? 25.418 8.589 -29.373 1.00 88.69 137 ILE A CA 1
ATOM 1054 C C . ILE A 1 137 ? 26.584 7.907 -30.094 1.00 88.69 137 ILE A C 1
ATOM 1056 O O . ILE A 1 137 ? 26.967 8.346 -31.177 1.00 88.69 137 ILE A O 1
ATOM 1060 N N . ILE A 1 138 ? 27.107 6.799 -29.559 1.00 87.38 138 ILE A N 1
ATOM 1061 C CA . ILE A 1 138 ? 28.219 6.059 -30.181 1.00 87.38 138 ILE A CA 1
ATOM 1062 C C . ILE A 1 138 ? 27.854 5.593 -31.600 1.00 87.38 138 ILE A C 1
ATOM 1064 O O . ILE A 1 138 ? 28.651 5.743 -32.530 1.00 87.38 138 ILE A O 1
ATOM 1068 N N . ALA A 1 139 ? 26.642 5.069 -31.793 1.00 85.81 139 ALA A N 1
ATOM 1069 C CA . ALA A 1 139 ? 26.151 4.650 -33.103 1.00 85.81 139 ALA A CA 1
ATOM 1070 C C . ALA A 1 139 ? 26.054 5.830 -34.084 1.00 85.81 139 ALA A C 1
ATOM 1072 O O . ALA A 1 139 ? 26.431 5.697 -35.251 1.00 85.81 139 ALA A O 1
ATOM 1073 N N . CYS A 1 140 ? 25.609 6.993 -33.606 1.00 86.00 140 CYS A N 1
ATOM 1074 C CA . CYS A 1 140 ? 25.536 8.217 -34.396 1.00 86.00 140 CYS A CA 1
ATOM 1075 C C . CYS A 1 140 ? 26.933 8.677 -34.840 1.00 86.00 140 CYS A C 1
ATOM 1077 O O . CYS A 1 140 ? 27.148 8.930 -36.024 1.00 86.00 140 CYS A O 1
ATOM 1079 N N . PHE A 1 141 ? 27.918 8.670 -33.934 1.00 85.50 141 PHE A N 1
ATOM 1080 C CA . PHE A 1 141 ? 29.319 8.949 -34.270 1.00 85.50 141 PHE A CA 1
ATOM 1081 C C . PHE A 1 141 ? 29.861 7.981 -35.329 1.00 85.50 141 PHE A C 1
ATOM 1083 O O . PHE A 1 141 ? 30.483 8.404 -36.306 1.00 85.50 141 PHE A O 1
ATOM 1090 N N . TYR A 1 142 ? 29.599 6.681 -35.179 1.00 83.19 142 TYR A N 1
ATOM 1091 C CA . TYR A 1 142 ? 30.028 5.680 -36.155 1.00 83.19 142 TYR A CA 1
ATOM 1092 C C . TYR A 1 142 ? 29.428 5.937 -37.542 1.00 83.19 142 TYR A C 1
ATOM 1094 O O . TYR A 1 142 ? 30.140 5.929 -38.551 1.00 83.19 142 TYR A O 1
ATOM 1102 N N . TRP A 1 143 ? 28.121 6.187 -37.603 1.00 83.25 143 TRP A N 1
ATOM 1103 C CA . TRP A 1 143 ? 27.434 6.358 -38.874 1.00 83.25 143 TRP A CA 1
ATOM 1104 C C . TRP A 1 143 ? 27.804 7.686 -39.543 1.00 83.25 143 TRP A C 1
ATOM 1106 O O . TRP A 1 143 ? 28.066 7.711 -40.746 1.00 83.25 143 TRP A O 1
ATOM 1116 N N . PHE A 1 144 ? 27.878 8.772 -38.776 1.00 78.69 144 PHE A N 1
ATOM 1117 C CA . PHE A 1 144 ? 28.051 10.108 -39.333 1.00 78.69 144 PHE A CA 1
ATOM 1118 C C . PHE A 1 144 ? 29.508 10.478 -39.627 1.00 78.69 144 PHE A C 1
ATOM 1120 O O . PHE A 1 144 ? 29.742 11.296 -40.505 1.00 78.69 144 PHE A O 1
ATOM 1127 N N . ILE A 1 145 ? 30.499 9.891 -38.946 1.00 76.75 145 ILE A N 1
ATOM 1128 C CA . ILE A 1 145 ? 31.915 10.266 -39.134 1.00 76.75 145 ILE A CA 1
ATOM 1129 C C . ILE A 1 145 ? 32.701 9.181 -39.866 1.00 76.75 145 ILE A C 1
ATOM 1131 O O . ILE A 1 145 ? 33.312 9.450 -40.899 1.00 76.75 145 ILE A O 1
ATOM 1135 N N . LEU A 1 146 ? 32.677 7.935 -39.385 1.00 72.75 146 LEU A N 1
ATOM 1136 C CA . LEU A 1 146 ? 33.518 6.874 -39.956 1.00 72.75 146 LEU A CA 1
ATOM 1137 C C . LEU A 1 146 ? 33.084 6.467 -41.370 1.00 72.75 146 LEU A C 1
ATOM 1139 O O . LEU A 1 146 ? 33.936 6.243 -42.230 1.00 72.75 146 LEU A O 1
ATOM 1143 N N . ARG A 1 147 ? 31.774 6.391 -41.629 1.00 69.75 147 ARG A N 1
ATOM 1144 C CA . ARG A 1 147 ? 31.240 5.975 -42.935 1.00 69.75 147 ARG A CA 1
ATOM 1145 C C . ARG A 1 147 ? 31.545 6.970 -44.069 1.00 69.75 147 ARG A C 1
ATOM 1147 O O . ARG A 1 147 ? 32.028 6.521 -45.108 1.00 69.75 147 ARG A O 1
ATOM 1154 N N . PRO A 1 148 ? 31.324 8.292 -43.923 1.00 69.81 148 PRO A N 1
ATOM 1155 C CA . PRO A 1 148 ? 31.697 9.232 -44.977 1.00 69.81 148 PRO A CA 1
ATOM 1156 C C . PRO A 1 148 ? 33.212 9.365 -45.146 1.00 69.81 148 PRO A C 1
ATOM 1158 O O . PRO A 1 148 ? 33.656 9.472 -46.281 1.00 69.81 148 PRO A O 1
ATOM 1161 N N . LEU A 1 149 ? 34.022 9.262 -44.083 1.00 64.75 149 LEU A N 1
ATOM 1162 C CA . LEU A 1 149 ? 35.487 9.284 -44.219 1.00 64.75 149 LEU A CA 1
ATOM 1163 C C . LEU A 1 149 ? 36.015 8.132 -45.086 1.00 64.75 149 LEU A C 1
ATOM 1165 O O . LEU A 1 149 ? 36.881 8.347 -45.934 1.00 64.75 149 LEU A O 1
ATOM 1169 N N . GLN A 1 150 ? 35.464 6.926 -44.926 1.00 62.66 150 GLN A N 1
ATOM 1170 C CA . GLN A 1 150 ? 35.811 5.785 -45.780 1.00 62.66 150 GLN A CA 1
ATOM 1171 C C . GLN A 1 150 ? 35.427 6.028 -47.242 1.00 62.66 150 GLN A C 1
ATOM 1173 O O . GLN A 1 150 ? 36.220 5.742 -48.138 1.00 62.66 150 GLN A O 1
ATOM 1178 N N . ASN A 1 151 ? 34.248 6.605 -47.483 1.00 65.44 151 ASN A N 1
ATOM 1179 C CA . ASN A 1 151 ? 33.785 6.919 -48.833 1.00 65.44 151 ASN A CA 1
ATOM 1180 C C . ASN A 1 151 ? 34.623 8.027 -49.494 1.00 65.44 151 ASN A C 1
ATOM 1182 O O . ASN A 1 151 ? 34.944 7.915 -50.676 1.00 65.44 151 ASN A O 1
ATOM 1186 N N . THR A 1 152 ? 35.020 9.059 -48.746 1.00 67.69 152 THR A N 1
ATOM 1187 C CA . THR A 1 152 ? 35.857 10.158 -49.251 1.00 67.69 152 THR A CA 1
ATOM 1188 C C . THR A 1 152 ? 37.266 9.679 -49.604 1.00 67.69 152 THR A C 1
ATOM 1190 O O . THR A 1 152 ? 37.785 10.045 -50.658 1.00 67.69 152 THR A O 1
ATOM 1193 N N . LEU A 1 153 ? 37.875 8.817 -48.779 1.00 60.41 153 LEU A N 1
ATOM 1194 C CA . LEU A 1 153 ? 39.188 8.229 -49.075 1.00 60.41 153 LEU A CA 1
ATOM 1195 C C . LEU A 1 153 ? 39.142 7.333 -50.317 1.00 60.41 153 LEU A C 1
ATOM 1197 O O . LEU A 1 153 ? 39.996 7.460 -51.191 1.00 60.41 153 LEU A O 1
ATOM 1201 N N . LEU A 1 154 ? 38.116 6.482 -50.433 1.00 62.78 154 LEU A N 1
ATOM 1202 C CA . LEU A 1 154 ? 37.918 5.629 -51.606 1.00 62.78 154 LEU A CA 1
ATOM 1203 C C . LEU A 1 154 ? 37.778 6.450 -52.889 1.00 62.78 154 LEU A C 1
ATOM 1205 O O . LEU A 1 154 ? 38.475 6.162 -53.859 1.00 62.78 154 LEU A O 1
ATOM 1209 N N . GLN A 1 155 ? 36.942 7.495 -52.877 1.00 61.44 155 GLN A N 1
ATOM 1210 C CA . GLN A 1 155 ? 36.732 8.357 -54.043 1.00 61.44 155 GLN A CA 1
ATOM 1211 C C . GLN A 1 155 ? 38.007 9.099 -54.458 1.00 61.44 155 GLN A C 1
ATOM 1213 O O . GLN A 1 155 ? 38.341 9.120 -55.646 1.00 61.44 155 GLN A O 1
ATOM 1218 N N . ALA A 1 156 ? 38.751 9.652 -53.495 1.00 63.22 156 ALA A N 1
ATOM 1219 C CA . ALA A 1 156 ? 40.021 10.320 -53.763 1.00 63.22 156 ALA A CA 1
ATOM 1220 C C . ALA A 1 156 ? 41.049 9.358 -54.386 1.00 63.22 156 ALA A C 1
ATOM 1222 O O . ALA A 1 156 ? 41.684 9.700 -55.384 1.00 63.22 156 ALA A O 1
ATOM 1223 N N . THR A 1 157 ? 41.164 8.129 -53.871 1.00 69.00 157 THR A N 1
ATOM 1224 C CA . THR A 1 157 ? 42.060 7.109 -54.435 1.00 69.00 157 THR A CA 1
ATOM 1225 C C . THR A 1 157 ? 41.641 6.679 -55.843 1.00 69.00 157 THR A C 1
ATOM 1227 O O . THR A 1 157 ? 42.503 6.563 -56.716 1.00 69.00 157 THR A O 1
ATOM 1230 N N . THR A 1 158 ? 40.345 6.493 -56.119 1.00 63.44 158 THR A N 1
ATOM 1231 C CA . THR A 1 158 ? 39.880 6.169 -57.481 1.00 63.44 158 THR A CA 1
ATOM 1232 C C . THR A 1 158 ? 40.149 7.292 -58.477 1.00 63.44 158 THR A C 1
ATOM 1234 O O . THR A 1 158 ? 40.575 7.003 -59.592 1.00 63.44 158 THR A O 1
ATOM 1237 N N . ASN A 1 159 ? 39.980 8.555 -58.078 1.00 65.62 159 ASN A N 1
ATOM 1238 C CA . ASN A 1 159 ? 40.241 9.705 -58.950 1.00 65.62 159 ASN A CA 1
ATOM 1239 C C . ASN A 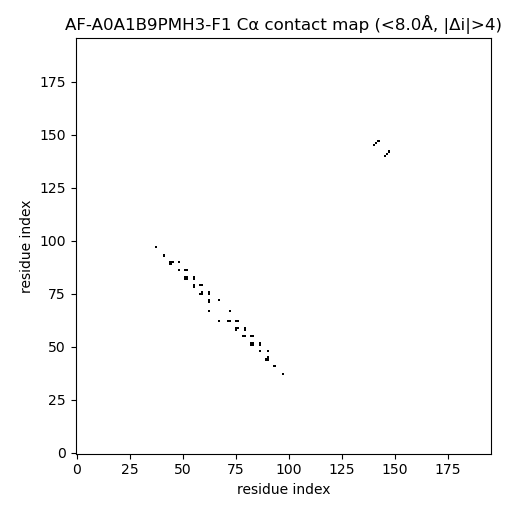1 159 ? 41.742 9.890 -59.239 1.00 65.62 159 ASN A C 1
ATOM 1241 O O . ASN A 1 159 ? 42.126 10.251 -60.349 1.00 65.62 159 ASN A O 1
ATOM 1245 N N . ILE A 1 160 ? 42.609 9.594 -58.267 1.00 70.12 160 ILE A N 1
ATOM 1246 C CA . ILE A 1 160 ? 44.064 9.588 -58.480 1.00 70.12 160 ILE A CA 1
ATOM 1247 C C . ILE A 1 160 ? 44.471 8.421 -59.390 1.00 70.12 160 ILE A C 1
ATOM 1249 O O . ILE A 1 160 ? 45.310 8.594 -60.271 1.00 70.12 160 ILE A O 1
ATOM 1253 N N . SER A 1 161 ? 43.857 7.244 -59.235 1.00 66.19 161 SER A N 1
ATOM 1254 C CA . SER A 1 161 ? 44.128 6.084 -60.095 1.00 66.19 161 SER A CA 1
ATOM 1255 C C . SER A 1 161 ? 43.723 6.326 -61.555 1.00 66.19 161 SER A C 1
ATOM 1257 O O . SER A 1 161 ? 44.460 5.945 -62.467 1.00 66.19 161 SER A O 1
ATOM 1259 N N . THR A 1 162 ? 42.594 6.996 -61.804 1.00 68.62 162 THR A N 1
ATOM 1260 C CA . THR A 1 162 ? 42.186 7.380 -63.164 1.00 68.62 162 THR A CA 1
ATOM 1261 C C . THR A 1 162 ? 43.090 8.462 -63.749 1.00 68.62 162 THR A C 1
ATOM 1263 O O . THR A 1 162 ? 43.440 8.368 -64.924 1.00 68.62 162 THR A O 1
ATOM 1266 N N . MET A 1 163 ? 43.552 9.424 -62.942 1.00 69.19 163 MET A N 1
ATOM 1267 C CA . MET A 1 163 ? 44.582 10.381 -63.365 1.00 69.19 163 MET A CA 1
ATOM 1268 C C . MET A 1 163 ? 45.906 9.695 -63.718 1.00 69.19 163 MET A C 1
ATOM 1270 O O . MET A 1 163 ? 46.482 10.000 -64.758 1.00 69.19 163 MET A O 1
ATOM 1274 N N . ALA A 1 164 ? 46.369 8.736 -62.915 1.00 73.69 164 ALA A N 1
ATOM 1275 C CA . ALA A 1 164 ? 47.594 7.990 -63.200 1.00 73.69 164 ALA A CA 1
ATOM 1276 C C . ALA A 1 164 ? 47.501 7.223 -64.531 1.00 73.69 164 ALA A C 1
ATOM 1278 O O . ALA A 1 164 ? 48.411 7.312 -65.353 1.00 73.69 164 ALA A O 1
ATOM 1279 N N . LYS A 1 165 ? 46.365 6.561 -64.796 1.00 69.31 165 LYS A N 1
ATOM 1280 C CA . LYS A 1 165 ? 46.108 5.899 -66.088 1.00 69.31 165 LYS A CA 1
ATOM 1281 C C . LYS A 1 165 ? 46.043 6.880 -67.259 1.00 69.31 165 LYS A C 1
ATOM 1283 O O . 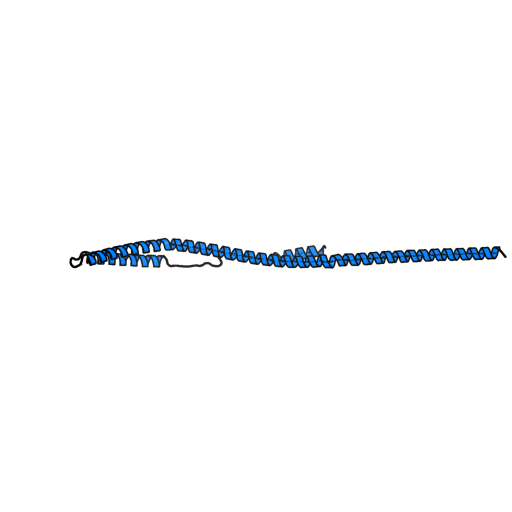LYS A 1 165 ? 46.513 6.566 -68.347 1.00 69.31 165 LYS A O 1
ATOM 1288 N N . ALA A 1 166 ? 45.469 8.066 -67.061 1.00 77.25 166 ALA A N 1
ATOM 1289 C CA . ALA A 1 166 ? 45.424 9.094 -68.099 1.00 77.25 166 ALA A CA 1
ATOM 1290 C C . ALA A 1 166 ? 46.823 9.646 -68.421 1.00 77.25 166 ALA A C 1
ATOM 1292 O O . ALA A 1 166 ? 47.124 9.893 -69.589 1.00 77.25 166 ALA A O 1
ATOM 1293 N N . ILE A 1 167 ? 47.689 9.790 -67.412 1.00 77.88 167 ILE A N 1
ATOM 1294 C CA . ILE A 1 167 ? 49.093 10.184 -67.589 1.00 77.88 167 ILE A CA 1
ATOM 1295 C C . ILE A 1 167 ? 49.869 9.093 -68.333 1.00 77.88 167 ILE A C 1
ATOM 1297 O O . ILE A 1 167 ? 50.566 9.410 -69.292 1.00 77.88 167 ILE A O 1
ATOM 1301 N N . GLU A 1 168 ? 49.708 7.822 -67.959 1.00 82.69 168 GLU A N 1
ATOM 1302 C CA . GLU A 1 168 ? 50.327 6.683 -68.654 1.00 82.69 168 GLU A CA 1
ATOM 1303 C C . GLU A 1 168 ? 49.920 6.639 -70.133 1.00 82.69 168 GLU A C 1
ATOM 1305 O O . GLU A 1 168 ? 50.767 6.573 -71.023 1.00 82.69 168 GLU A O 1
ATOM 1310 N N . 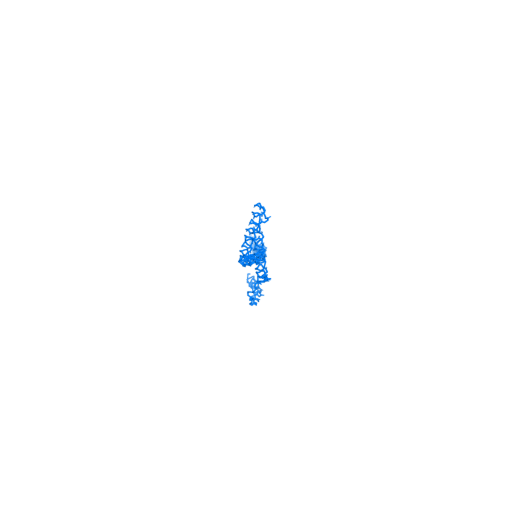ASN A 1 169 ? 48.622 6.770 -70.414 1.00 78.12 169 ASN A N 1
ATOM 1311 C CA . ASN A 1 169 ? 48.114 6.743 -71.781 1.00 78.12 169 ASN A CA 1
ATOM 1312 C C . ASN A 1 169 ? 48.544 7.983 -72.590 1.00 78.12 169 ASN A C 1
ATOM 1314 O O . ASN A 1 169 ? 48.767 7.897 -73.799 1.00 78.12 169 ASN A O 1
ATOM 1318 N N . SER A 1 170 ? 48.705 9.134 -71.926 1.00 80.62 170 SER A N 1
ATOM 1319 C CA . SER A 1 170 ? 49.255 10.349 -72.541 1.00 80.62 170 SER A CA 1
ATOM 1320 C C . SER A 1 170 ? 50.743 10.199 -72.853 1.00 80.62 170 SER A C 1
ATOM 1322 O O . SER A 1 170 ? 51.175 10.601 -73.928 1.00 80.62 170 SER A O 1
ATOM 1324 N N . ALA A 1 171 ? 51.520 9.572 -71.966 1.00 84.19 171 ALA A N 1
ATOM 1325 C CA . ALA A 1 171 ? 52.929 9.270 -72.203 1.00 84.19 171 ALA A CA 1
ATOM 1326 C C . ALA A 1 171 ? 53.106 8.293 -73.377 1.00 84.19 171 ALA A C 1
ATOM 1328 O O . ALA A 1 171 ? 53.914 8.552 -74.266 1.00 84.19 171 ALA A O 1
ATOM 1329 N N . LEU A 1 172 ? 52.284 7.239 -73.446 1.00 79.88 172 LEU A N 1
ATOM 1330 C CA . LEU A 1 172 ? 52.259 6.306 -74.579 1.00 79.88 172 LEU A CA 1
ATOM 1331 C C . LEU A 1 172 ? 51.860 6.996 -75.892 1.00 79.88 172 LEU A C 1
ATOM 1333 O O . LEU A 1 172 ? 52.463 6.751 -76.937 1.00 79.88 172 LEU A O 1
ATOM 1337 N N . SER A 1 173 ? 50.871 7.891 -75.848 1.00 81.62 173 SER A N 1
ATOM 1338 C CA . SER A 1 173 ? 50.441 8.660 -77.024 1.00 81.62 173 SER A CA 1
ATOM 1339 C C . SER A 1 173 ? 51.519 9.638 -77.500 1.00 81.62 173 SER A C 1
ATOM 1341 O O . SER A 1 173 ? 51.717 9.798 -78.706 1.00 81.62 173 SER A O 1
ATOM 1343 N N . LEU A 1 174 ? 52.251 10.259 -76.572 1.00 83.69 174 LEU A N 1
ATOM 1344 C CA . LEU A 1 174 ? 53.406 11.106 -76.875 1.00 83.69 174 LEU A CA 1
ATOM 1345 C C . LEU A 1 174 ? 54.552 10.295 -77.488 1.00 83.69 174 LEU A C 1
ATOM 1347 O O . LEU A 1 174 ? 55.124 10.725 -78.486 1.00 83.69 174 LEU A O 1
ATOM 1351 N N . GLU A 1 175 ? 54.850 9.109 -76.956 1.00 82.56 175 GLU A N 1
ATOM 1352 C CA . GLU A 1 175 ? 55.873 8.216 -77.510 1.00 82.56 175 GLU A C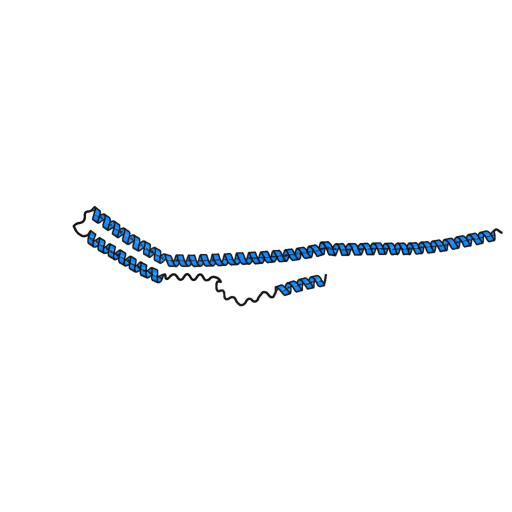A 1
ATOM 1353 C C . GLU A 1 175 ? 55.524 7.770 -78.939 1.00 82.56 175 GLU A C 1
ATOM 1355 O O . GLU A 1 175 ? 56.368 7.833 -79.835 1.00 82.56 175 GLU A O 1
ATOM 1360 N N . MET A 1 176 ? 54.268 7.383 -79.185 1.00 75.81 176 MET A N 1
ATOM 1361 C CA . MET A 1 176 ? 53.787 7.023 -80.524 1.00 75.81 176 MET A CA 1
ATOM 1362 C C . MET A 1 176 ? 53.808 8.211 -81.492 1.00 75.81 176 MET A C 1
ATOM 1364 O O . MET A 1 176 ? 54.185 8.054 -82.652 1.00 75.81 176 MET A O 1
ATOM 1368 N N . THR A 1 177 ? 53.446 9.408 -81.024 1.00 78.81 177 THR A N 1
ATOM 1369 C CA . THR A 1 177 ? 53.509 10.631 -81.841 1.00 78.81 177 THR A CA 1
ATOM 1370 C C . THR A 1 177 ? 54.947 10.956 -82.227 1.00 78.81 177 THR A C 1
ATOM 1372 O O . THR A 1 177 ? 55.201 11.273 -83.385 1.00 78.81 177 THR A O 1
ATOM 1375 N N . ASN A 1 178 ? 55.891 10.819 -81.294 1.00 82.38 178 ASN A N 1
ATOM 1376 C CA . ASN A 1 178 ? 57.305 11.070 -81.556 1.00 82.38 178 ASN A CA 1
ATOM 1377 C C . ASN A 1 178 ? 57.875 10.065 -82.576 1.00 82.38 178 ASN A C 1
ATOM 1379 O O . ASN A 1 178 ? 58.453 10.466 -83.579 1.00 82.38 178 ASN A O 1
ATOM 1383 N N . LYS A 1 179 ? 57.569 8.766 -82.426 1.00 79.69 179 LYS A N 1
ATOM 1384 C CA . LYS A 1 179 ? 57.948 7.726 -83.407 1.00 79.69 179 LYS A CA 1
ATOM 1385 C C . LYS A 1 179 ? 57.381 7.971 -84.808 1.00 79.69 179 LYS A C 1
ATOM 1387 O O . LYS A 1 179 ? 58.049 7.692 -85.805 1.00 79.69 179 LYS A O 1
ATOM 1392 N N . ASN A 1 180 ? 56.149 8.472 -84.896 1.00 78.25 180 ASN A N 1
ATOM 1393 C CA . ASN A 1 180 ? 55.541 8.836 -86.175 1.00 78.25 180 ASN A CA 1
ATOM 1394 C C . ASN A 1 180 ? 56.179 10.101 -86.764 1.00 78.25 180 ASN A C 1
ATOM 1396 O O . ASN A 1 180 ? 56.369 10.176 -87.974 1.00 78.25 180 ASN A O 1
ATOM 1400 N N . HIS A 1 181 ? 56.540 11.071 -85.923 1.00 78.62 181 HIS A N 1
ATOM 1401 C CA . HIS A 1 181 ? 57.228 12.285 -86.349 1.00 78.62 181 HIS A CA 1
ATOM 1402 C C . HIS A 1 181 ? 58.622 11.977 -86.912 1.00 78.62 181 HIS A C 1
ATOM 1404 O O . HIS A 1 181 ? 58.945 12.433 -88.008 1.00 78.62 181 HIS A O 1
ATOM 1410 N N . ASP A 1 182 ? 59.391 11.123 -86.234 1.00 81.94 182 ASP A N 1
ATOM 1411 C CA . ASP A 1 182 ? 60.696 10.651 -86.706 1.00 81.94 182 ASP A CA 1
ATOM 1412 C C . ASP A 1 182 ? 60.587 9.914 -88.050 1.00 81.94 182 ASP A C 1
ATOM 1414 O O . ASP A 1 182 ? 61.385 10.156 -88.956 1.00 81.94 182 ASP A O 1
ATOM 1418 N N . ASN A 1 183 ? 59.565 9.066 -88.227 1.00 81.25 183 ASN A N 1
ATOM 1419 C CA . ASN A 1 183 ? 59.311 8.390 -89.505 1.00 81.25 183 ASN A CA 1
ATOM 1420 C C . ASN A 1 183 ? 58.987 9.373 -90.636 1.00 81.25 183 ASN A C 1
ATOM 1422 O O . ASN A 1 183 ? 59.506 9.230 -91.739 1.00 81.25 183 ASN A O 1
ATOM 1426 N N . ILE A 1 184 ? 58.149 10.382 -90.381 1.00 7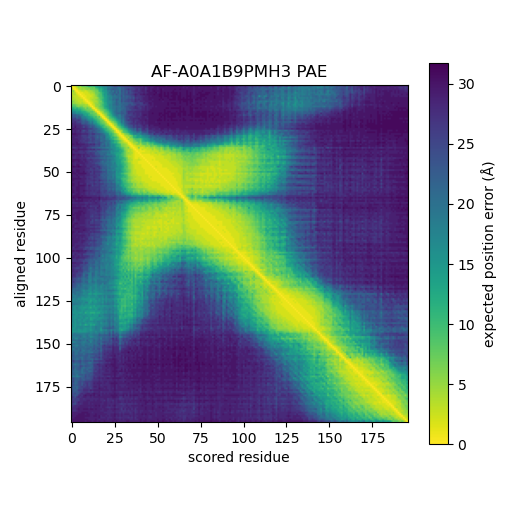8.50 184 ILE A N 1
ATOM 1427 C CA . ILE A 1 184 ? 57.806 11.390 -91.393 1.00 78.50 184 ILE A CA 1
ATOM 1428 C C . ILE A 1 184 ? 59.047 12.199 -91.785 1.00 78.50 184 ILE A C 1
ATOM 1430 O O . ILE A 1 184 ? 59.266 12.439 -92.969 1.00 78.50 184 ILE A O 1
ATOM 1434 N N . LEU A 1 185 ? 59.886 12.584 -90.820 1.00 80.12 185 LEU A N 1
ATOM 1435 C CA . LEU A 1 185 ? 61.135 13.292 -91.100 1.00 80.12 185 LEU A CA 1
ATOM 1436 C C . LEU A 1 185 ? 62.110 12.439 -91.921 1.00 80.12 185 LEU A C 1
ATOM 1438 O O . LEU A 1 185 ? 62.726 12.959 -92.851 1.00 80.12 185 LEU A O 1
ATOM 1442 N N . GLN A 1 186 ? 62.207 11.138 -91.635 1.00 78.50 186 GLN A N 1
ATOM 1443 C CA . GLN A 1 186 ? 63.005 10.215 -92.445 1.00 78.50 186 GLN A CA 1
ATOM 1444 C C . GLN A 1 186 ? 62.472 10.109 -93.877 1.00 78.50 186 GLN A C 1
ATOM 1446 O O . GLN A 1 186 ? 63.249 10.277 -94.817 1.00 78.50 186 GLN A O 1
ATOM 1451 N N . LEU A 1 187 ? 61.161 9.928 -94.059 1.00 77.69 187 LEU A N 1
ATOM 1452 C CA . LEU A 1 187 ? 60.540 9.872 -95.387 1.00 77.69 187 LEU A CA 1
ATOM 1453 C C . LEU A 1 187 ? 60.758 11.168 -96.180 1.00 77.69 187 LEU A C 1
ATOM 1455 O O . LEU A 1 187 ? 61.140 11.111 -97.344 1.00 77.69 187 LEU A O 1
ATOM 1459 N N . LEU A 1 188 ? 60.608 12.333 -95.542 1.00 77.31 188 LEU A N 1
ATOM 1460 C CA . LEU A 1 188 ? 60.866 13.631 -96.175 1.00 77.31 188 LEU A CA 1
ATOM 1461 C C . LEU A 1 188 ? 62.341 13.818 -96.548 1.00 77.31 188 LEU A C 1
ATOM 1463 O O . LEU A 1 188 ? 62.642 14.389 -97.595 1.00 77.31 188 LEU A O 1
ATOM 1467 N N . SER A 1 189 ? 63.269 13.343 -95.713 1.00 75.38 189 SER A N 1
ATOM 1468 C CA . SER A 1 189 ? 64.701 13.392 -96.027 1.00 75.38 189 SER A CA 1
ATOM 1469 C C . SER A 1 189 ? 65.064 12.480 -97.203 1.00 75.38 189 SER A C 1
ATOM 1471 O O . SER A 1 189 ? 65.809 12.888 -98.088 1.00 75.38 189 SER A O 1
ATOM 1473 N N . GLN A 1 190 ? 64.453 11.297 -97.274 1.00 72.38 190 GLN A N 1
ATOM 1474 C CA . GLN A 1 190 ? 64.650 10.340 -98.358 1.00 72.38 190 GLN A CA 1
ATOM 1475 C C . GLN A 1 190 ? 64.020 10.817 -99.676 1.00 72.38 190 GLN A C 1
ATOM 1477 O O . GLN A 1 190 ? 64.579 10.601 -100.750 1.00 72.38 190 GLN A O 1
ATOM 1482 N N . GLU A 1 191 ? 62.871 11.492 -99.615 1.00 70.81 191 GLU A N 1
ATOM 1483 C CA . GLU A 1 191 ? 62.232 12.093 -100.788 1.00 70.81 191 GLU A CA 1
ATOM 1484 C C . GLU A 1 191 ? 63.019 13.300 -101.314 1.00 70.81 191 GLU A C 1
ATOM 1486 O O . GLU A 1 191 ? 63.134 13.477 -102.526 1.00 70.81 191 GLU A O 1
ATOM 1491 N N . LYS A 1 192 ? 63.642 14.079 -100.422 1.00 63.78 192 LYS A N 1
ATOM 1492 C CA . LYS A 1 192 ? 64.542 15.174 -100.801 1.00 63.78 192 LYS A CA 1
ATOM 1493 C C . LYS A 1 192 ? 65.816 14.675 -101.492 1.00 63.78 192 LYS A C 1
ATOM 1495 O O . LYS A 1 192 ? 66.246 15.305 -102.454 1.00 63.78 192 LYS A O 1
ATOM 1500 N N . ASP A 1 193 ? 66.380 13.551 -101.053 1.00 61.41 193 ASP A N 1
ATOM 1501 C CA . ASP A 1 193 ? 67.558 12.944 -101.692 1.00 61.41 193 ASP A CA 1
ATOM 1502 C C . ASP A 1 193 ? 67.231 12.283 -103.047 1.00 61.41 193 ASP A C 1
ATOM 1504 O O . ASP A 1 193 ? 68.085 12.250 -103.927 1.00 61.41 193 ASP A O 1
ATOM 1508 N N . ASN A 1 194 ? 65.994 11.818 -103.265 1.00 58.22 194 ASN A N 1
ATOM 1509 C CA . ASN A 1 194 ? 65.538 11.257 -104.550 1.00 58.22 194 ASN A CA 1
ATOM 1510 C C . ASN A 1 194 ? 65.170 12.314 -105.615 1.00 58.22 194 ASN A C 1
ATOM 1512 O O . ASN A 1 194 ? 64.889 11.947 -106.757 1.00 58.22 194 ASN A O 1
ATOM 1516 N N . GLN A 1 195 ? 65.123 13.602 -105.258 1.00 52.25 195 GLN A N 1
ATOM 1517 C CA . GLN A 1 195 ? 64.856 14.710 -106.188 1.00 52.25 195 GLN A CA 1
ATOM 1518 C C . GLN A 1 195 ? 66.114 15.514 -106.573 1.00 52.25 195 GLN A C 1
ATOM 1520 O O . GLN A 1 195 ? 65.986 16.539 -107.249 1.00 52.25 195 GLN A O 1
ATOM 1525 N N . SER A 1 196 ? 67.310 15.066 -106.169 1.00 50.25 196 SER A N 1
ATOM 1526 C CA . SER A 1 196 ? 68.600 15.626 -106.604 1.00 50.25 196 SER A CA 1
ATOM 1527 C C . SER A 1 196 ? 69.298 14.737 -107.626 1.00 50.25 196 SER A C 1
ATOM 1529 O O . SER A 1 196 ? 70.148 15.310 -108.345 1.00 50.25 196 SER A O 1
#

Nearest PDB structures (foldseek):
  3g6b-assembly1_B  TM=6.165E-01  e=3.547E+00  Thermotoga maritima
  5nnv-assembly1_A  TM=6.070E-01  e=5.531E+00  Bacillus subtilis subsp. subtilis str. 168
  3zx6-assembly1_A  TM=3.951E-01  e=1.656E+00  Archaeoglobus fulgidus DSM 4304

Mean predicted aligned error: 19.52 Å

pLDDT: mean 74.34, std 14.54, range [35.88, 92.38]

Solvent-accessible surface area (backbone atoms only — not comparable to full-atom values): 11054 Å² total; per-residue (Å²): 112,78,65,59,56,52,51,53,50,53,54,56,61,65,66,68,78,78,70,82,75,64,84,71,68,90,61,67,94,73,74,84,77,79,82,70,66,59,66,62,52,49,55,53,47,52,53,47,39,54,51,48,52,51,49,34,53,55,47,50,59,55,54,70,42,92,86,61,53,75,67,55,36,50,53,45,52,52,49,36,52,51,49,52,53,48,41,51,55,50,51,54,52,58,68,46,44,64,56,52,52,49,54,48,52,50,51,52,51,53,54,50,52,54,50,52,50,55,49,51,52,51,54,52,52,51,53,50,49,54,54,51,52,54,51,51,50,53,51,48,50,48,58,69,50,55,50,53,53,54,52,52,52,51,51,52,52,53,54,49,51,53,50,51,52,50,50,52,53,48,52,53,50,50,53,52,50,50,57,52,49,54,50,51,52,49,52,52,52,53,54,56,65,75,74,111

Foldseek 3Di:
DVVVVVVVVVVVVVVVPPPPPPPPPPDPPDDPPPPDPLVVVVVVLVVVLVVLQVVLVVLVVVLPDPPDDPVSSVVSVVSSVVSNVVNVVSNVVSVCVVVVVVVVSVVVSVVVVVVVVVVVVVVVVVVVVVVVVVVVVVVCCCVVPVVVVVVVVVVVVVVVVVVVVVVVVVVVVVVVVVVVVVVVVVVVVVVVVVVD

Sequence (196 aa):
MKYSLLFLIAMFTSASFANTEEPVTTQPLVTINAMIDIKGIEQSAEQGAQAMLKMADSLELIAQNRNLTPEQQQNIHKTIENINNLVDVSSDSLQSLPTFLKESKETLSTTSTQFFDDLTFKVILLLAIVVLALVAIIACFYWFILRPLQNTLLQATTNISTMAKAIENSALSLEMTNKNHDNILQLLSQEKDNQS